Protein 5J2S (pdb70)

InterPro domains:
  IPR001304 C-type lectin-like [PF00059] (112-212)
  IPR001304 C-type lectin-like [PS50041] (101-211)
  IPR001304 C-type lectin-like [SM00034] (94-211)
  IPR016186 C-type lectin-like/link domain superfamily [G3DSA:3.10.100.10] (89-222)
  IPR016187 C-type lectin fold [SSF56436] (44-214)
  IPR033992 Natural killer cell receptor-like, C-type lectin-like domain [cd03593] (94-212)
  IPR051527 Killer cell lectin-like receptor subfamily B [PTHR46784] (1-216)

CATH classification: 3.10.100.10

Sequence (242 aa):
KCPKDWHSHQDKCFHVSQTSSITWKGSLADCGGKGATLLLVQDQEELRFLRNLTKRISSSFWIGLSYTLSDEKWKWINGSTLNSDALNITGDTEKDSCASVSQDKVLSESCDSDNIWICQELKCPKDWHSHQDKCFHVSQTSSITWKGSLADCGGKGATLLLVQDQEELRFLRNLTKRISSSFWIGLSYTLSDEKWKWINGSTLNSDALNITGDTEKDSCASVSQDKVLSESCDSDNIWICQEL

Nearest PDB structures (foldseek):
  5j2s-assembly1_B  TM=1.008E+00  e=1.002E-23  Rattus norvegicus
  7odu-assembly1_C  TM=9.795E-01  e=5.384E-21  Rattus norvegicus
  5mgs-assembly1_A  TM=9.296E-01  e=1.222E-13  Homo sapiens
  2mti-assembly1_A  TM=8.871E-01  e=3.815E-14  Mus musculus
  3m9z-assembly1_A-2  TM=7.548E-01  e=1.262E-14  Mus musculus

B-factor: mean 55.35, std 17.98, range [24.14, 115.96]

Structure (mmCIF, N/CA/C/O backbone):
data_5J2S
#
_entry.id   5J2S
#
_cell.length_a   60.721
_cell.length_b   60.721
_cell.length_c   76.589
_cell.angle_alpha   90.00
_cell.angle_beta   90.00
_cell.angle_gamma   120.00
#
_symmetry.space_group_name_H-M   'P 32'
#
loop_
_entity.id
_entity.type
_entity.pdbx_description
1 polymer 'Killer cell lectin-l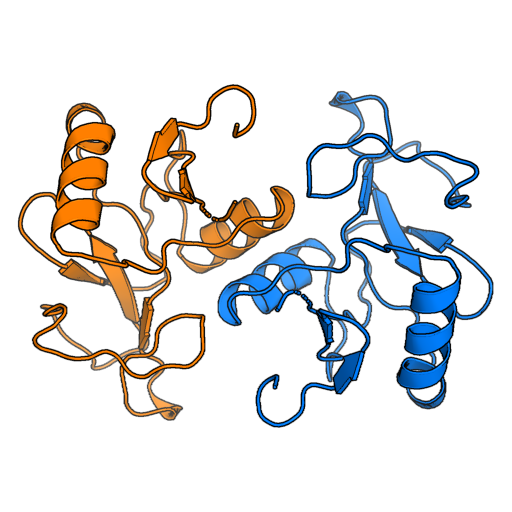ike receptor subfamily B member 1B allele A'
2 branched beta-D-mannopyranose-(1-4)-2-acetamido-2-deoxy-beta-D-glucopyranose-(1-4)-2-acetamido-2-deoxy-beta-D-glucopyranose
3 water water
#
loop_
_atom_site.group_PDB
_atom_site.id
_atom_site.type_symbol
_atom_site.label_atom_id
_atom_site.label_alt_id
_atom_site.label_comp_id
_atom_site.label_asym_id
_atom_site.label_entity_id
_atom_site.label_seq_id
_atom_site.pdbx_PDB_ins_code
_atom_site.Cartn_x
_atom_site.Cartn_y
_atom_site.Cartn_z
_atom_site.occupancy
_atom_site.B_iso_or_equiv
_atom_site.auth_seq_id
_atom_site.auth_comp_id
_atom_site.auth_asym_id
_atom_site.auth_atom_id
_atom_site.pdbx_PDB_model_num
ATOM 1 N N . LYS A 1 19 ? -22.227 -28.533 6.863 1.00 83.62 93 LYS A N 1
ATOM 2 C CA . LYS A 1 19 ? -21.507 -29.594 6.075 1.00 84.79 93 LYS A CA 1
ATOM 3 C C . LYS A 1 19 ? -20.005 -29.684 6.448 1.00 88.19 93 LYS A C 1
ATOM 4 O O . LYS A 1 19 ? -19.639 -30.491 7.316 1.00 89.23 93 LYS A O 1
ATOM 10 N N . CYS A 1 20 ? -19.167 -28.855 5.803 1.00 80.35 94 CYS A N 1
ATOM 11 C CA . CYS A 1 20 ? -17.698 -28.841 5.954 1.00 76.98 94 CYS A CA 1
ATOM 12 C C . CYS A 1 20 ? -17.042 -30.057 5.329 1.00 80.70 94 CYS A C 1
ATOM 13 O O . CYS A 1 20 ? -17.739 -30.932 4.815 1.00 100.05 94 CYS A O 1
ATOM 16 N N . PRO A 1 21 ? -15.699 -30.086 5.298 1.00 77.35 95 PRO A N 1
ATOM 17 C CA . PRO A 1 21 ? -14.979 -31.310 4.944 1.00 71.10 95 PRO A CA 1
ATOM 18 C C . PRO A 1 21 ? -14.244 -31.963 6.108 1.00 73.87 95 PRO A C 1
ATOM 19 O O . PRO A 1 21 ? -14.147 -31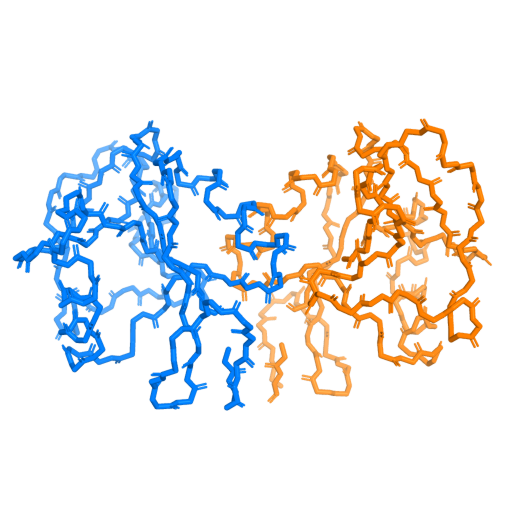.393 7.198 1.00 78.24 95 PRO A O 1
ATOM 23 N N . LYS A 1 22 ? -13.731 -33.163 5.839 1.00 72.88 96 LYS A N 1
ATOM 24 C CA . LYS A 1 22 ? -13.108 -34.024 6.830 1.00 72.03 96 LYS A CA 1
ATOM 25 C C . LYS A 1 22 ? -12.047 -33.244 7.582 1.00 66.66 96 LYS A C 1
ATOM 26 O O . LYS A 1 22 ? -11.167 -32.659 6.962 1.00 69.29 96 LYS A O 1
ATOM 32 N N . ASP A 1 23 ? -12.157 -33.222 8.906 1.00 63.97 97 ASP A N 1
ATOM 33 C CA . ASP A 1 23 ? -11.147 -32.649 9.823 1.00 65.18 97 ASP A CA 1
ATOM 34 C C . ASP A 1 23 ? -11.261 -31.143 10.005 1.00 60.26 97 ASP A C 1
ATOM 35 O O . ASP A 1 23 ? -10.358 -30.532 10.597 1.00 59.99 97 ASP A O 1
ATOM 40 N N . TRP A 1 24 ? -12.371 -30.569 9.522 1.00 56.53 98 TRP A N 1
ATOM 41 C CA . TRP A 1 24 ? -12.741 -29.175 9.755 1.00 55.20 98 TRP A CA 1
ATOM 42 C C . TRP A 1 24 ? -13.944 -29.134 10.715 1.00 59.49 98 TRP A C 1
ATOM 43 O O . TRP A 1 24 ? -14.792 -30.028 10.704 1.00 58.58 98 TRP A O 1
ATOM 54 N N . HIS A 1 25 ? -14.021 -28.063 11.501 1.00 62.53 99 HIS A N 1
ATOM 55 C CA . HIS A 1 25 ? -14.994 -27.895 12.576 1.00 62.11 99 HIS A CA 1
ATOM 56 C C . HIS A 1 25 ? -16.058 -26.878 12.175 1.00 67.34 99 HIS A C 1
ATOM 57 O O . HIS A 1 25 ? -15.717 -25.756 11.858 1.00 62.05 99 HIS A O 1
ATOM 64 N N . SER A 1 26 ? -17.338 -27.253 12.218 1.00 71.55 100 SER A N 1
ATOM 65 C CA . SER A 1 26 ? -18.420 -26.358 11.782 1.00 74.40 100 SER A CA 1
ATOM 66 C C . SER A 1 26 ? -18.889 -25.457 12.923 1.00 75.29 100 SER A C 1
ATOM 67 O O . SER A 1 26 ? -18.805 -25.829 14.095 1.00 81.92 100 SER A O 1
ATOM 70 N N . HIS A 1 27 ? -19.370 -24.268 12.569 1.00 70.42 101 HIS A N 1
ATOM 71 C CA . HIS A 1 27 ? -19.794 -23.263 13.550 1.00 74.38 101 HIS A CA 1
ATOM 72 C C . HIS A 1 27 ? -20.505 -22.099 12.862 1.00 68.20 101 HIS A C 1
ATOM 73 O O . HIS A 1 27 ? -19.884 -21.341 12.121 1.00 78.96 101 HIS A O 1
ATOM 80 N N . GLN A 1 28 ? -21.801 -21.961 13.125 1.00 68.59 102 GLN A N 1
ATOM 81 C CA . GLN A 1 28 ? -22.676 -21.039 12.397 1.00 71.62 102 GLN A CA 1
ATOM 82 C C . GLN A 1 28 ? -22.613 -21.407 10.908 1.00 69.94 102 GLN A C 1
ATOM 83 O O . GLN A 1 28 ? -22.750 -22.594 10.575 1.00 70.47 102 GLN A O 1
ATOM 89 N N . ASP A 1 29 ? -22.388 -20.436 10.014 1.00 66.19 103 ASP A N 1
ATOM 90 C CA . ASP A 1 29 ? -22.283 -20.722 8.584 1.00 71.13 103 ASP A CA 1
ATOM 91 C C . ASP A 1 29 ? -20.818 -20.964 8.124 1.00 66.63 103 ASP A C 1
ATOM 92 O O . ASP A 1 29 ? -20.563 -21.037 6.913 1.00 61.92 103 ASP A O 1
ATOM 97 N N . LYS A 1 30 ? -19.884 -21.132 9.071 1.00 59.71 104 LYS A N 1
ATOM 98 C CA . LYS A 1 30 ? -18.449 -21.277 8.754 1.00 59.29 104 LYS A CA 1
ATOM 99 C C . LYS A 1 30 ? -17.843 -22.654 9.099 1.00 59.86 104 LYS A C 1
ATOM 100 O O . LYS A 1 30 ? -18.247 -23.284 10.082 1.00 53.09 104 LYS A O 1
ATOM 106 N N . CYS A 1 31 ? -16.820 -23.057 8.331 1.00 50.69 105 CYS A N 1
ATOM 107 C CA . CYS A 1 31 ? -15.956 -24.205 8.666 1.00 52.50 105 CYS A CA 1
ATOM 108 C C . CYS A 1 31 ? -14.541 -23.731 8.975 1.00 48.06 105 CYS A C 1
ATOM 109 O O . CYS A 1 31 ? -13.988 -22.897 8.225 1.00 41.42 105 CYS A O 1
ATOM 112 N N . PHE A 1 32 ? -13.950 -24.255 10.051 1.00 39.02 106 PHE A N 1
ATOM 113 C CA . PHE A 1 32 ? -12.595 -23.929 10.434 1.00 39.90 106 PHE A CA 1
ATOM 114 C C . PHE A 1 32 ? -11.644 -25.119 10.430 1.00 47.24 106 PHE A C 1
ATOM 115 O O . PHE A 1 32 ? -12.029 -26.215 10.822 1.00 54.59 106 PHE A O 1
ATOM 123 N N . HIS A 1 33 ? -10.395 -24.881 10.057 1.00 44.67 107 HIS A N 1
ATOM 124 C CA . HIS A 1 33 ? -9.333 -25.903 10.171 1.00 45.25 107 HIS A CA 1
ATOM 125 C C . HIS A 1 33 ? -8.195 -25.280 10.901 1.00 40.47 107 HIS A C 1
ATOM 126 O O . HIS A 1 33 ? -7.742 -24.185 10.572 1.00 36.85 107 HIS A O 1
ATOM 133 N N . VAL A 1 34 ? -7.737 -25.931 11.950 1.00 40.25 108 VAL A N 1
ATOM 134 C CA . VAL A 1 34 ? -6.650 -25.393 12.741 1.00 37.68 108 VAL A CA 1
ATOM 135 C C . VAL A 1 34 ? -5.388 -26.037 12.220 1.00 37.35 108 VAL A C 1
ATOM 136 O O . VAL A 1 34 ? -5.417 -27.237 11.893 1.00 39.04 108 VAL A O 1
ATOM 140 N N . SER A 1 35 ? -4.310 -25.260 12.117 1.00 35.88 109 SER A N 1
ATOM 141 C CA . SER A 1 35 ? -3.076 -25.782 11.561 1.00 40.78 109 SER A CA 1
ATOM 142 C C . SER A 1 35 ? -2.402 -26.719 12.551 1.00 42.34 109 SER A C 1
ATOM 143 O O . SER A 1 35 ? -2.768 -26.741 13.739 1.00 41.54 109 SER A O 1
ATOM 146 N N . GLN A 1 36 ? -1.439 -27.484 12.035 1.00 39.63 110 GLN A N 1
ATOM 147 C CA . GLN A 1 36 ? -0.667 -28.472 12.786 1.00 41.96 110 GLN A CA 1
ATOM 148 C C . GLN A 1 36 ? 0.780 -28.042 12.966 1.00 38.75 110 GLN A C 1
ATOM 149 O O . GLN A 1 36 ? 1.609 -28.735 13.581 1.00 42.27 110 GLN A O 1
ATOM 155 N N . THR A 1 37 ? 1.087 -26.880 12.427 1.00 36.38 111 THR A N 1
ATOM 156 C CA . THR A 1 37 ? 2.365 -26.314 12.453 1.00 30.66 111 THR A CA 1
ATOM 157 C C . THR A 1 37 ? 2.166 -24.811 12.658 1.00 35.53 111 THR A C 1
ATOM 158 O O . THR A 1 37 ? 1.034 -24.321 12.685 1.00 39.74 111 THR A O 1
ATOM 162 N N . SER A 1 38 ? 3.279 -24.132 12.784 1.00 40.64 112 SER A N 1
ATOM 163 C CA A SER A 1 38 ? 3.355 -22.696 12.980 0.50 44.25 112 SER A CA 1
ATOM 164 C CA B SER A 1 38 ? 3.370 -22.680 12.966 0.50 45.02 112 SER A CA 1
ATOM 165 C C . SER A 1 38 ? 4.079 -22.146 11.770 1.00 45.09 112 SER A C 1
ATOM 166 O O . SER A 1 38 ? 4.986 -22.808 11.245 1.00 50.35 112 SER A O 1
ATOM 171 N N . ILE A 1 39 ? 3.698 -20.954 11.312 1.00 41.89 113 ILE A N 1
ATOM 172 C CA . ILE A 1 39 ? 4.281 -20.392 10.050 1.00 39.74 113 ILE A CA 1
ATOM 173 C C . ILE A 1 39 ? 4.187 -18.839 10.037 1.00 38.04 113 ILE A C 1
ATOM 174 O O . ILE A 1 39 ? 3.432 -18.294 10.834 1.00 37.13 113 ILE A O 1
ATOM 179 N N . THR A 1 40 ? 4.871 -18.155 9.118 1.00 33.48 114 THR A N 1
ATOM 180 C CA . THR A 1 40 ? 4.698 -16.681 8.978 1.00 37.59 114 THR A CA 1
ATOM 181 C C . THR A 1 40 ? 3.345 -16.252 8.421 1.00 34.05 114 THR A C 1
ATOM 182 O O . THR A 1 40 ? 2.566 -17.078 7.910 1.00 32.00 114 THR A O 1
ATOM 186 N N . TRP A 1 41 ? 3.010 -14.978 8.575 1.00 33.02 115 TRP A N 1
ATOM 187 C CA . TRP A 1 41 ? 1.635 -14.568 8.168 1.00 31.76 115 TRP A CA 1
ATOM 188 C C . TRP A 1 41 ? 1.390 -14.869 6.699 1.00 28.07 115 TRP A C 1
ATOM 189 O O . TRP A 1 41 ? 0.405 -15.469 6.370 1.00 31.12 115 TRP A O 1
ATOM 200 N N . LYS A 1 42 ? 2.355 -14.536 5.867 1.00 33.12 116 LYS A N 1
ATOM 201 C CA . LYS A 1 42 ? 2.238 -14.706 4.443 1.00 35.49 116 LYS A CA 1
ATOM 202 C C . LYS A 1 42 ? 2.193 -16.205 4.047 1.00 38.37 116 LYS A C 1
ATOM 203 O O . LYS A 1 42 ? 1.439 -16.602 3.151 1.00 30.52 116 LYS A O 1
ATOM 209 N N . GLY A 1 43 ? 2.969 -17.033 4.727 1.00 35.60 117 GLY A N 1
ATOM 210 C CA . GLY A 1 43 ? 2.861 -18.487 4.526 1.00 34.15 117 GLY A CA 1
ATOM 211 C C . GLY A 1 43 ? 1.493 -19.001 4.860 1.00 29.02 117 GLY A C 1
ATOM 212 O O . GLY A 1 43 ? 0.972 -19.890 4.173 1.00 27.69 117 GLY A O 1
ATOM 213 N N . SER A 1 44 ? 0.858 -18.445 5.906 1.00 26.98 118 SER A N 1
ATOM 214 C CA . SER A 1 44 ? -0.464 -18.898 6.249 1.00 28.02 118 SER A CA 1
ATOM 215 C C . SER A 1 44 ? -1.481 -18.496 5.141 1.00 27.95 118 SER A C 1
ATOM 216 O O . SER A 1 44 ? -2.425 -19.236 4.858 1.00 27.74 118 SER A O 1
ATOM 219 N N . LEU A 1 45 ? -1.259 -17.348 4.506 1.00 28.61 119 LEU A N 1
ATOM 220 C CA . LEU A 1 45 ? -2.109 -16.906 3.403 1.00 29.88 119 LEU A CA 1
ATOM 221 C C . LEU A 1 45 ? -2.048 -17.959 2.313 1.00 27.25 119 LEU A C 1
ATOM 222 O O . LEU A 1 45 ? -3.096 -18.411 1.843 1.00 30.14 119 LEU A O 1
ATOM 227 N N . ALA A 1 46 ? -0.834 -18.398 1.952 1.00 31.10 120 ALA A N 1
ATOM 228 C CA . ALA A 1 46 ? -0.642 -19.427 0.900 1.00 29.08 120 ALA A CA 1
ATOM 229 C C . ALA A 1 46 ? -1.268 -20.754 1.294 1.00 26.55 120 ALA A C 1
ATOM 230 O O . ALA A 1 46 ? -1.959 -21.367 0.500 1.00 26.79 120 ALA A O 1
ATOM 232 N N . ASP A 1 47 ? -1.114 -21.132 2.554 1.00 28.50 121 ASP A N 1
ATOM 233 C CA . ASP A 1 47 ? -1.726 -22.351 3.045 1.00 28.04 121 ASP A CA 1
ATOM 234 C C . ASP A 1 47 ? -3.247 -22.392 2.918 1.00 30.61 121 ASP A C 1
ATOM 235 O O . ASP A 1 47 ? -3.770 -23.333 2.374 1.00 24.32 121 ASP A O 1
ATOM 240 N N . CYS A 1 48 ? -3.967 -21.357 3.382 1.00 28.69 122 CYS A N 1
ATOM 241 C CA . CYS A 1 48 ? -5.404 -21.365 3.336 1.00 28.97 122 CYS A CA 1
ATOM 242 C C . CYS A 1 48 ? -5.837 -21.216 1.888 1.00 30.36 122 CYS A C 1
ATOM 243 O O . CYS A 1 48 ? -6.834 -21.827 1.507 1.00 28.21 122 CYS A O 1
ATOM 246 N N . GLY A 1 49 ? -5.090 -20.439 1.085 1.00 27.46 123 GLY A N 1
ATOM 247 C CA . GLY A 1 49 ? -5.264 -20.434 -0.361 1.00 28.29 123 GLY A CA 1
ATOM 248 C C . GLY A 1 49 ? -5.275 -21.813 -1.052 1.00 25.87 123 GLY A C 1
ATOM 249 O O . GLY A 1 49 ? -6.165 -22.104 -1.876 1.00 26.69 123 GLY A O 1
ATOM 250 N N . GLY A 1 50 ? -4.355 -22.671 -0.692 1.00 27.30 124 GLY A N 1
ATOM 251 C CA . GLY A 1 50 ? -4.264 -24.039 -1.298 1.00 29.93 124 GLY A CA 1
ATOM 252 C C . GLY A 1 50 ? -5.452 -24.924 -0.890 1.00 31.85 124 GLY A C 1
ATOM 253 O O . GLY A 1 50 ? -5.718 -25.985 -1.512 1.00 32.14 124 GLY A O 1
ATOM 254 N N . LYS A 1 51 ? -6.170 -24.507 0.152 1.00 30.96 125 LYS A N 1
ATOM 255 C CA . LYS A 1 51 ? -7.345 -25.200 0.622 1.00 34.49 125 LYS A CA 1
ATOM 256 C C . LYS A 1 51 ? -8.596 -24.464 0.216 1.00 36.68 125 LYS A C 1
ATOM 257 O O . LYS A 1 51 ? -9.648 -24.765 0.743 1.00 35.44 125 LYS A O 1
ATOM 263 N N . GLY A 1 52 ? -8.513 -23.483 -0.694 1.00 31.83 126 GLY A N 1
ATOM 264 C CA . GLY A 1 52 ? -9.738 -22.764 -1.080 1.00 31.93 126 GLY A CA 1
ATOM 265 C C . GLY A 1 52 ? -10.374 -22.047 0.066 1.00 31.77 126 GLY A C 1
ATOM 266 O O . GLY A 1 52 ? -11.599 -21.935 0.123 1.00 33.53 126 GLY A O 1
ATOM 267 N N . ALA A 1 53 ? -9.555 -21.562 0.990 1.00 29.65 127 ALA A N 1
ATOM 268 C CA . ALA A 1 53 ? -10.040 -20.918 2.176 1.00 30.92 127 ALA A CA 1
ATOM 269 C C . ALA A 1 53 ? -9.312 -19.561 2.368 1.00 29.35 127 ALA A C 1
ATOM 270 O O . ALA A 1 53 ? -8.472 -19.212 1.587 1.00 29.81 127 ALA A O 1
ATOM 272 N N . THR A 1 54 ? -9.609 -18.858 3.442 1.00 28.35 128 THR A N 1
ATOM 273 C CA . THR A 1 54 ? -8.877 -17.678 3.833 1.00 29.27 128 THR A CA 1
ATOM 274 C C . THR A 1 54 ? -8.582 -17.744 5.317 1.00 28.33 128 THR A C 1
ATOM 275 O O . THR A 1 54 ? -9.144 -18.572 6.048 1.00 31.14 128 THR A O 1
ATOM 279 N N . LEU A 1 55 ? -7.661 -16.909 5.752 1.00 30.70 129 LEU A N 1
ATOM 280 C CA . LEU A 1 55 ? -7.524 -16.606 7.151 1.00 32.68 129 LEU A CA 1
ATOM 281 C C . LEU A 1 55 ? -8.831 -16.009 7.706 1.00 35.40 129 LEU A C 1
ATOM 282 O O . LEU A 1 55 ? -9.730 -15.625 6.977 1.00 33.99 129 LEU A O 1
ATOM 287 N N . LEU A 1 56 ? -8.912 -16.014 9.019 1.00 37.11 130 LEU A N 1
ATOM 288 C CA . LEU A 1 56 ? -10.150 -15.665 9.740 1.00 42.35 130 LEU A CA 1
ATOM 289 C C . LEU A 1 56 ? -10.619 -14.211 9.580 1.00 34.13 130 LEU A C 1
ATOM 290 O O . LEU A 1 56 ? -9.851 -13.329 9.751 1.00 32.81 130 LEU A O 1
ATOM 295 N N . LEU A 1 57 ? -11.867 -13.996 9.192 1.00 37.86 131 LEU A N 1
ATOM 296 C CA . LEU A 1 57 ? -12.536 -12.684 9.364 1.00 38.75 131 LEU A CA 1
ATOM 297 C C . LEU A 1 57 ? -13.483 -12.821 10.571 1.00 41.84 131 LEU A C 1
ATOM 298 O O . LEU A 1 57 ? -14.531 -13.431 10.483 1.00 43.68 131 LEU A O 1
ATOM 303 N N . VAL A 1 58 ? -13.063 -12.318 11.722 1.00 46.22 132 VAL A N 1
ATOM 304 C CA . VAL A 1 58 ? -13.824 -12.512 12.940 1.00 49.97 132 VAL A CA 1
ATOM 305 C C . VAL A 1 58 ? -15.185 -11.832 12.819 1.00 59.08 132 VAL A C 1
ATOM 306 O O . VAL A 1 58 ? -15.257 -10.629 12.531 1.00 58.17 132 VAL A O 1
ATOM 310 N N . GLN A 1 59 ? -16.239 -12.622 13.015 1.00 62.68 133 GLN A N 1
ATOM 311 C CA . GLN A 1 59 ? -17.620 -12.157 12.954 1.00 71.41 133 GLN A CA 1
ATOM 312 C C . GLN A 1 59 ? -18.110 -11.564 14.270 1.00 74.73 133 GLN A C 1
ATOM 313 O O . GLN A 1 59 ? -18.636 -10.455 14.266 1.00 89.65 133 GLN A O 1
ATOM 319 N N . ASP A 1 60 ? -17.961 -12.301 15.379 1.00 77.88 134 ASP A N 1
ATOM 320 C CA . ASP A 1 60 ? -18.447 -11.868 16.730 1.00 77.84 134 ASP A CA 1
ATOM 321 C C . ASP A 1 60 ? -17.391 -12.089 17.785 1.00 76.91 134 ASP A C 1
ATOM 322 O O . ASP A 1 60 ? -16.404 -12.779 17.559 1.00 74.32 134 ASP A O 1
ATOM 327 N N . GLN A 1 61 ? -17.636 -11.559 18.975 1.00 72.23 135 GLN A N 1
ATOM 328 C CA . GLN A 1 61 ? -16.862 -11.971 20.157 1.00 68.44 135 GLN A CA 1
ATOM 329 C C . GLN A 1 61 ? -17.255 -13.409 20.564 1.00 69.71 135 GLN A C 1
ATOM 330 O O . GLN A 1 61 ? -16.484 -14.109 21.238 1.00 68.44 135 GLN A O 1
ATOM 336 N N . GLU A 1 62 ? -18.479 -13.805 20.191 1.00 67.07 136 GLU A N 1
ATOM 337 C CA . GLU A 1 62 ? -18.931 -15.207 20.171 1.00 72.54 136 GLU A CA 1
ATOM 338 C C . GLU A 1 62 ? -17.966 -16.133 19.426 1.00 69.21 136 GLU A C 1
ATOM 339 O O . GLU A 1 62 ? -17.546 -17.165 19.959 1.00 67.78 136 GLU A O 1
ATOM 345 N N . GLU A 1 63 ? -17.638 -15.770 18.187 1.00 63.87 137 GLU A N 1
ATOM 346 C CA . GLU A 1 63 ? -16.723 -16.570 17.360 1.00 60.95 137 GLU A CA 1
ATOM 347 C C . GLU A 1 63 ? -15.332 -16.607 17.964 1.00 56.63 137 GLU A C 1
ATOM 348 O O . GLU A 1 63 ? -14.712 -17.666 18.027 1.00 62.12 137 GLU A O 1
ATOM 354 N N . LEU A 1 64 ? -14.843 -15.469 18.438 1.00 55.29 138 LEU A N 1
ATOM 355 C CA . LEU A 1 64 ? -13.520 -15.451 19.035 1.00 58.78 138 LEU A CA 1
ATOM 356 C C . LEU A 1 64 ? -13.465 -16.338 20.264 1.00 66.90 138 LEU A C 1
ATOM 357 O O . LEU A 1 64 ? -12.427 -16.924 20.545 1.00 69.24 138 LEU A O 1
ATOM 362 N N . ARG A 1 65 ? -14.584 -16.440 20.984 1.00 71.30 139 ARG A N 1
ATOM 363 C CA . ARG A 1 65 ? -14.719 -17.382 22.101 1.00 76.68 139 ARG A CA 1
ATOM 364 C C . ARG A 1 65 ? -14.615 -18.841 21.627 1.00 68.07 139 ARG A C 1
ATOM 365 O O . ARG A 1 65 ? -13.752 -19.590 22.091 1.00 67.35 139 ARG A O 1
ATOM 373 N N . PHE A 1 66 ? -15.494 -19.231 20.708 1.00 57.50 140 PHE A N 1
ATOM 374 C CA . PHE A 1 66 ? -15.465 -20.570 20.118 1.00 64.77 140 PHE A CA 1
ATOM 375 C C . PHE A 1 66 ? -14.073 -21.057 19.627 1.00 65.00 140 PHE A C 1
ATOM 376 O O . PHE A 1 66 ? -13.731 -22.226 19.794 1.00 67.61 140 PHE A O 1
ATOM 384 N N . LEU A 1 67 ? -13.285 -20.163 19.031 1.00 67.91 141 LEU A N 1
ATOM 385 C CA . LEU A 1 67 ? -11.971 -20.529 18.488 1.00 66.68 141 LEU A CA 1
ATOM 386 C C . LEU A 1 67 ? -10.897 -20.524 19.537 1.00 65.63 141 LEU A C 1
ATOM 387 O O . LEU A 1 67 ? -9.945 -21.295 19.447 1.00 58.54 141 LEU A O 1
ATOM 392 N N . ARG A 1 68 ? -11.025 -19.617 20.495 1.00 64.40 142 ARG A N 1
ATOM 393 C CA . ARG A 1 68 ? -10.132 -19.601 21.642 1.00 67.12 142 ARG A CA 1
ATOM 394 C C . ARG A 1 68 ? -10.227 -20.898 22.433 1.00 69.32 142 ARG A C 1
ATOM 395 O O . ARG A 1 68 ? -9.216 -21.337 22.992 1.00 69.85 142 ARG A O 1
ATOM 403 N N . ASN A 1 69 ? -11.424 -21.502 22.467 1.00 74.34 143 ASN A N 1
ATOM 404 C CA . ASN A 1 69 ? -11.631 -22.812 23.104 1.00 81.48 143 ASN A CA 1
ATOM 405 C C . ASN A 1 69 ? -10.962 -23.863 22.237 1.00 81.02 143 ASN A C 1
ATOM 406 O O . ASN A 1 69 ? -9.990 -24.484 22.656 1.00 76.19 143 ASN A O 1
ATOM 411 N N . LEU A 1 70 ? -11.442 -24.005 21.004 1.00 82.24 144 LEU A N 1
ATOM 412 C CA . LEU A 1 70 ? -10.845 -24.921 20.016 1.00 78.74 144 LEU A CA 1
ATOM 413 C C . LEU A 1 70 ? -9.299 -24.938 19.986 1.00 69.16 144 LEU A C 1
ATOM 414 O O . LEU A 1 70 ? -8.694 -25.986 19.813 1.00 71.43 144 LEU A O 1
ATOM 419 N N . THR A 1 71 ? -8.681 -23.775 20.146 1.00 61.39 145 THR A N 1
ATOM 420 C CA . THR A 1 71 ? -7.219 -23.637 20.187 1.00 57.38 145 THR A CA 1
ATOM 421 C C . THR A 1 71 ? -6.626 -23.642 21.603 1.00 61.93 145 THR A C 1
ATOM 422 O O . THR A 1 71 ? -5.413 -23.405 21.755 1.00 55.33 145 THR A O 1
ATOM 426 N N . LYS A 1 72 ? -7.464 -23.840 22.626 1.00 63.74 146 LYS A N 1
ATOM 427 C CA . LYS A 1 72 ? -7.018 -23.889 24.031 1.00 72.11 146 LYS A CA 1
ATOM 428 C C . LYS A 1 72 ? -5.899 -24.901 24.196 1.00 62.68 146 LYS A C 1
ATOM 429 O O . LYS A 1 72 ? -4.844 -24.551 24.711 1.00 61.84 146 LYS A O 1
ATOM 435 N N . ARG A 1 73 ? -6.148 -26.127 23.711 1.00 63.13 147 ARG A N 1
ATOM 436 C CA . ARG A 1 73 ? -5.205 -27.256 23.799 1.00 65.30 147 ARG A CA 1
ATOM 437 C C . ARG A 1 73 ? -3.876 -27.008 23.072 1.00 64.70 147 ARG A C 1
ATOM 438 O O . ARG A 1 73 ? -2.864 -27.533 23.481 1.00 63.52 147 ARG A O 1
ATOM 446 N N . ILE A 1 74 ? -3.888 -26.222 21.997 1.00 72.64 148 ILE A N 1
ATOM 447 C CA . ILE A 1 74 ? -2.655 -25.837 21.256 1.00 70.48 148 ILE A CA 1
ATOM 448 C C . ILE A 1 74 ? -1.866 -24.686 21.922 1.00 77.76 148 ILE A C 1
ATOM 449 O O . ILE A 1 74 ? -0.665 -24.549 21.662 1.00 76.48 148 ILE A O 1
ATOM 454 N N . SER A 1 75 ? -2.528 -23.881 22.770 1.00 84.21 149 SER A N 1
ATOM 455 C CA . SER A 1 75 ? -1.950 -22.668 23.406 1.00 87.48 149 SER A CA 1
ATOM 456 C C . SER A 1 75 ? -1.656 -21.622 22.311 1.00 73.41 149 SER A C 1
ATOM 457 O O . SER A 1 75 ? -2.564 -21.291 21.561 1.00 84.66 149 SER A O 1
ATOM 460 N N . SER A 1 76 ? -0.441 -21.067 22.259 1.00 72.76 150 SER A N 1
ATOM 461 C CA . SER A 1 76 ? 0.205 -20.600 20.993 1.00 69.07 150 SER A CA 1
ATOM 462 C C . SER A 1 76 ? -0.144 -19.192 20.390 1.00 69.18 150 SER A C 1
ATOM 463 O O . SER A 1 76 ? 0.762 -18.330 20.212 1.00 67.16 150 SER A O 1
ATOM 466 N N . SER A 1 77 ? -1.421 -19.002 20.047 1.00 55.53 151 SER A N 1
ATOM 467 C CA . SER A 1 77 ? -1.969 -17.774 19.409 1.00 62.48 151 SER A CA 1
ATOM 468 C C . SER A 1 77 ? -1.937 -17.867 17.889 1.00 61.54 151 SER A C 1
ATOM 469 O O . SER A 1 77 ? -0.854 -17.990 17.266 1.00 56.86 151 SER A O 1
ATOM 472 N N . PHE A 1 78 ? -3.129 -17.735 17.312 1.00 51.19 152 PHE A N 1
ATOM 473 C CA . PHE A 1 78 ? -3.345 -18.052 15.915 1.00 45.43 152 PHE A CA 1
ATOM 474 C C . PHE A 1 78 ? -3.527 -16.808 15.067 1.00 48.18 152 PHE A C 1
ATOM 475 O O . PHE A 1 78 ? -4.272 -15.890 15.412 1.00 42.85 152 PHE A O 1
ATOM 483 N N . TRP A 1 79 ? -2.835 -16.791 13.942 1.00 44.06 153 TRP A N 1
ATOM 484 C CA . TRP A 1 79 ? -2.949 -15.714 12.964 1.00 42.06 153 TRP A CA 1
ATOM 485 C C . TRP A 1 79 ? -4.391 -15.485 12.516 1.00 39.14 153 TRP A C 1
ATOM 486 O O . TRP A 1 79 ? -5.162 -16.437 12.415 1.00 40.13 153 TRP A O 1
ATOM 497 N N . ILE A 1 80 ? -4.746 -14.209 12.282 1.00 35.42 154 ILE A N 1
ATOM 498 C CA . ILE A 1 80 ? -5.998 -13.853 11.668 1.00 33.12 154 ILE A CA 1
ATOM 499 C C . ILE A 1 80 ? -5.842 -12.962 10.435 1.00 30.28 154 ILE A C 1
ATOM 500 O O . ILE A 1 80 ? -4.764 -12.469 10.109 1.00 29.74 154 ILE A O 1
ATOM 505 N N . GLY A 1 81 ? -6.936 -12.773 9.715 1.00 31.65 155 GLY A N 1
ATOM 506 C CA . GLY A 1 81 ? -6.869 -12.083 8.424 1.00 32.46 155 GLY A CA 1
ATOM 507 C C . GLY A 1 81 ? -6.907 -10.571 8.611 1.00 32.80 155 GLY A C 1
ATOM 508 O O . GLY A 1 81 ? -7.794 -9.933 8.082 1.00 32.50 155 GLY A O 1
ATOM 509 N N . LEU A 1 82 ? -5.919 -10.006 9.283 1.00 34.92 156 LEU A N 1
ATOM 510 C CA . LEU A 1 82 ? -5.930 -8.604 9.699 1.00 35.40 156 LEU A CA 1
ATOM 511 C C . LEU A 1 82 ? -4.517 -8.205 9.777 1.00 36.26 156 LEU A C 1
ATOM 512 O O . LEU A 1 82 ? -3.688 -8.956 10.327 1.00 47.09 156 LEU A O 1
ATOM 517 N N . SER A 1 83 ? -4.183 -7.039 9.257 1.00 32.82 157 SER A N 1
ATOM 518 C CA . SER A 1 83 ? -2.803 -6.567 9.255 1.00 37.52 157 SER A CA 1
ATOM 519 C C . SER A 1 83 ? -2.746 -5.051 9.147 1.00 36.72 157 SER A C 1
ATOM 520 O O . SER A 1 83 ? -3.756 -4.421 8.866 1.00 34.25 157 SER A O 1
ATOM 523 N N . TYR A 1 84 ? -1.554 -4.501 9.329 1.00 37.98 158 TYR A N 1
ATOM 524 C CA . TYR A 1 84 ? -1.264 -3.101 9.235 1.00 39.97 158 TYR A CA 1
ATOM 525 C C . TYR A 1 84 ? -0.126 -2.905 8.256 1.00 45.24 158 TYR A C 1
ATOM 526 O O . TYR A 1 84 ? 0.968 -3.384 8.513 1.00 45.05 158 TYR A O 1
ATOM 535 N N . THR A 1 85 ? -0.346 -2.174 7.164 1.00 47.61 159 THR A N 1
ATOM 536 C CA . THR A 1 85 ? 0.729 -1.824 6.232 1.00 48.12 159 THR A CA 1
ATOM 537 C C . THR A 1 85 ? 0.985 -0.313 6.360 1.00 52.45 159 THR A C 1
ATOM 538 O O . THR A 1 85 ? 0.069 0.487 6.224 1.00 55.33 159 THR A O 1
ATOM 542 N N . LEU A 1 86 ? 2.238 0.063 6.549 1.00 55.16 160 LEU A N 1
ATOM 543 C CA . LEU A 1 86 ? 2.610 1.431 6.971 1.00 60.50 160 LEU A CA 1
ATOM 544 C C . LEU A 1 86 ? 2.137 2.481 5.954 1.00 63.84 160 LEU A C 1
ATOM 545 O O . LEU A 1 86 ? 1.582 3.517 6.329 1.00 66.25 160 LEU A O 1
ATOM 550 N N . SER A 1 87 ? 2.289 2.172 4.672 1.00 61.77 161 SER A N 1
ATOM 551 C CA . SER A 1 87 ? 1.838 3.052 3.603 1.00 64.95 161 SER A CA 1
ATOM 552 C C . SER A 1 87 ? 0.318 3.333 3.597 1.00 69.33 161 SER A C 1
ATOM 553 O O . SER A 1 87 ? -0.097 4.395 3.126 1.00 67.64 161 SER A O 1
ATOM 556 N N . ASP A 1 88 ? -0.500 2.383 4.071 1.00 66.03 162 ASP A N 1
ATOM 557 C CA . ASP A 1 88 ? -1.962 2.598 4.238 1.00 57.61 162 ASP A CA 1
ATOM 558 C C . ASP A 1 88 ? -2.312 3.506 5.395 1.00 51.90 162 ASP A C 1
ATOM 559 O O . ASP A 1 88 ? -3.367 4.131 5.371 1.00 51.68 162 ASP A O 1
ATOM 564 N N . GLU A 1 89 ? -1.493 3.460 6.447 1.00 55.37 163 GLU A N 1
ATOM 565 C CA . GLU A 1 89 ? -1.687 4.215 7.690 1.00 59.79 163 GLU A CA 1
ATOM 566 C C . GLU A 1 89 ? -2.842 3.696 8.568 1.00 54.21 163 GLU A C 1
ATOM 567 O O . GLU A 1 89 ? -3.328 4.394 9.425 1.00 57.98 163 GLU A O 1
ATOM 573 N N . LYS A 1 90 ? -3.251 2.442 8.410 1.00 55.52 164 LYS A N 1
ATOM 574 C CA . LYS A 1 90 ? -4.383 1.910 9.202 1.00 45.60 164 LYS A CA 1
ATOM 575 C C . LYS A 1 90 ? -4.449 0.366 9.191 1.00 46.89 164 LYS A C 1
ATOM 576 O O . LYS A 1 90 ? -3.880 -0.289 8.278 1.00 45.54 164 LYS A O 1
ATOM 582 N N . TRP A 1 91 ? -5.104 -0.201 10.210 1.00 39.06 165 TRP A N 1
ATOM 583 C CA . TRP A 1 91 ? -5.406 -1.627 10.283 1.00 42.29 165 TRP A CA 1
ATOM 584 C C . TRP A 1 91 ? -6.517 -2.008 9.329 1.00 43.03 165 TRP A C 1
ATOM 585 O O . TRP A 1 91 ? -7.566 -1.338 9.293 1.00 43.98 165 TRP A O 1
ATOM 596 N N . LYS A 1 92 ? -6.296 -3.083 8.568 1.00 37.81 166 LYS A N 1
ATOM 597 C CA . LYS A 1 92 ? -7.240 -3.582 7.569 1.00 35.56 166 LYS A CA 1
ATOM 598 C C . LYS A 1 92 ? -7.366 -5.086 7.597 1.00 37.15 166 LYS A C 1
ATOM 599 O O . LYS A 1 92 ? -6.346 -5.786 7.568 1.00 35.15 166 LYS A O 1
ATOM 605 N N . TRP A 1 93 ? -8.597 -5.583 7.642 1.00 35.15 167 TRP A N 1
ATOM 606 C CA . TRP A 1 93 ? -8.905 -6.993 7.374 1.00 33.13 167 TRP A CA 1
ATOM 607 C C . TRP A 1 93 ? -8.569 -7.315 5.907 1.00 33.93 167 TRP A C 1
ATOM 608 O O . TRP A 1 93 ? -8.504 -6.412 5.023 1.00 32.74 167 TRP A O 1
ATOM 619 N N . ILE A 1 94 ? -8.331 -8.598 5.632 1.00 31.79 168 ILE A N 1
ATOM 620 C CA . ILE A 1 94 ? -8.089 -9.039 4.268 1.00 30.44 168 ILE A CA 1
ATOM 621 C C . ILE A 1 94 ? -9.241 -8.783 3.321 1.00 30.35 168 ILE A C 1
ATOM 622 O O . ILE A 1 94 ? -9.037 -8.862 2.115 1.00 29.63 168 ILE A O 1
ATOM 627 N N . ASN A 1 95 ? -10.440 -8.537 3.847 1.00 33.54 169 A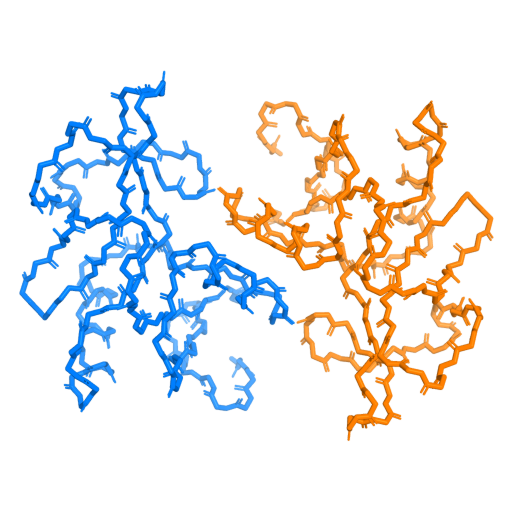SN A N 1
ATOM 628 C CA . ASN A 1 95 ? -11.591 -8.144 2.992 1.00 36.48 169 ASN A CA 1
ATOM 629 C C . ASN A 1 95 ? -11.589 -6.680 2.556 1.00 36.16 169 ASN A C 1
ATOM 630 O O . ASN A 1 95 ? -12.489 -6.265 1.848 1.00 39.57 169 ASN A O 1
ATOM 635 N N . GLY A 1 96 ? -10.568 -5.915 2.926 1.00 34.03 170 GLY A N 1
ATOM 636 C CA . GLY A 1 96 ? -10.497 -4.509 2.562 1.00 35.90 170 GLY A CA 1
ATOM 637 C C . GLY A 1 96 ? -10.997 -3.538 3.637 1.00 35.44 170 GLY A C 1
ATOM 638 O O . GLY A 1 96 ? -10.549 -2.393 3.615 1.00 43.91 170 GLY A O 1
ATOM 639 N N . SER A 1 97 ? -11.885 -3.953 4.543 1.00 34.08 171 SER A N 1
ATOM 640 C CA . SER A 1 97 ? -12.415 -3.061 5.587 1.00 37.04 171 SER A CA 1
ATOM 641 C C . SER A 1 97 ? -11.410 -2.660 6.625 1.00 40.81 171 SER A C 1
ATOM 642 O O . SER A 1 97 ? -10.601 -3.467 7.052 1.00 41.52 171 SER A O 1
ATOM 645 N N . THR A 1 98 ? -11.485 -1.402 7.086 1.00 36.62 172 THR A N 1
ATOM 646 C CA . THR A 1 98 ? -10.652 -0.931 8.178 1.00 34.31 172 THR A CA 1
ATOM 647 C C . THR A 1 98 ? -11.184 -1.564 9.426 1.00 37.46 172 THR A C 1
ATOM 648 O O . THR A 1 98 ? -12.385 -1.770 9.517 1.00 39.78 172 THR A O 1
ATOM 652 N N . LEU A 1 99 ? -10.287 -1.842 10.381 1.00 38.21 173 LEU A N 1
ATOM 653 C CA . LEU A 1 99 ? -10.635 -2.405 11.667 1.00 41.14 173 LEU A CA 1
ATOM 654 C C . LEU A 1 99 ? -11.395 -1.398 12.538 1.00 44.36 173 LEU A C 1
ATOM 655 O O . LEU A 1 99 ? -10.866 -0.315 12.790 1.00 42.52 173 LE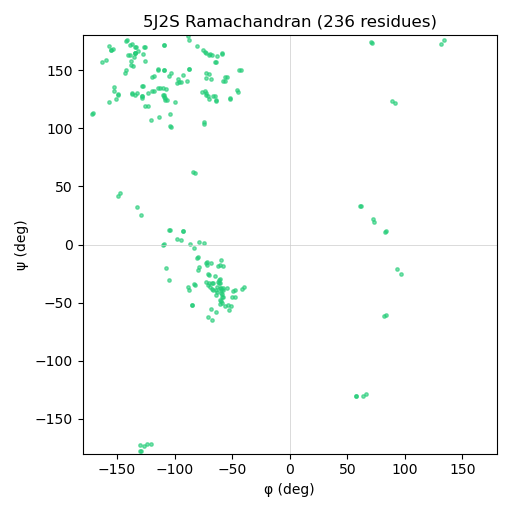U A O 1
ATOM 660 N N . ASN A 1 100 ? -12.577 -1.805 13.004 1.00 44.59 174 ASN A N 1
ATOM 661 C CA . ASN A 1 100 ? -13.275 -1.147 14.117 1.00 49.73 174 ASN A CA 1
ATOM 662 C C . ASN A 1 100 ? -12.668 -1.429 15.477 1.00 49.37 174 ASN A C 1
ATOM 663 O O . ASN A 1 100 ? -12.953 -2.480 16.026 1.00 51.77 174 ASN A O 1
ATOM 668 N N . SER A 1 101 ? -11.937 -0.461 16.045 1.00 50.63 175 SER A N 1
ATOM 669 C CA . SER A 1 101 ? -11.126 -0.619 17.279 1.00 49.81 175 SER A CA 1
ATOM 670 C C . SER A 1 101 ? -11.867 -1.026 18.539 1.00 58.43 175 SER A C 1
ATOM 671 O O . SER A 1 101 ? -11.199 -1.353 19.531 1.00 55.21 175 SER A O 1
ATOM 674 N N . ASP A 1 102 ? -13.204 -0.951 18.536 1.00 65.22 176 ASP A N 1
ATOM 675 C CA . ASP A 1 102 ? -14.016 -1.540 19.608 1.00 79.99 176 ASP A CA 1
ATOM 676 C C . ASP A 1 102 ? -15.191 -2.375 19.064 1.00 77.98 176 ASP A C 1
ATOM 677 O O . ASP A 1 102 ? -16.267 -2.443 19.654 1.00 83.89 176 ASP A O 1
ATOM 682 N N . ALA A 1 103 ? -14.985 -2.992 17.910 1.00 71.91 177 ALA A N 1
ATOM 683 C CA . ALA A 1 103 ? -15.512 -4.334 17.661 1.00 65.05 177 ALA A CA 1
ATOM 684 C C . ALA A 1 103 ? -14.421 -5.279 18.163 1.00 58.47 177 ALA A C 1
ATOM 685 O O . ALA A 1 103 ? -14.709 -6.305 18.764 1.00 60.02 177 ALA A O 1
ATOM 687 N N . LEU A 1 104 ? -13.161 -4.890 17.972 1.00 55.52 178 LEU A N 1
ATOM 688 C CA . LEU A 1 104 ? -12.041 -5.717 18.333 1.00 58.49 178 LEU A CA 1
ATOM 689 C C . LEU A 1 104 ? -10.828 -4.837 18.528 1.00 59.17 178 LEU A C 1
ATOM 690 O O . LEU A 1 104 ? -10.422 -4.118 17.601 1.00 61.70 178 LEU A O 1
ATOM 695 N N . ASN A 1 105 ? -10.235 -4.896 19.712 1.00 56.43 179 ASN A N 1
ATOM 696 C CA . ASN A 1 105 ? -9.144 -3.994 20.059 1.00 59.61 179 ASN A CA 1
ATOM 697 C C . ASN A 1 105 ? -7.785 -4.660 19.899 1.00 57.50 179 ASN A C 1
ATOM 698 O O . ASN A 1 105 ? -7.491 -5.664 20.529 1.00 58.37 179 ASN A O 1
ATOM 703 N N . ILE A 1 106 ? -6.927 -4.073 19.086 1.00 64.32 180 ILE A N 1
ATOM 704 C CA . ILE A 1 106 ? -5.611 -4.642 18.876 1.00 72.17 180 ILE A CA 1
ATOM 705 C C . ILE A 1 106 ? -4.653 -3.998 19.860 1.00 69.23 180 ILE A C 1
ATOM 706 O O . ILE A 1 106 ? -4.788 -2.826 20.164 1.00 75.47 180 ILE A O 1
ATOM 711 N N . THR A 1 107 ? -3.679 -4.761 20.336 1.00 68.25 181 THR A N 1
ATOM 712 C CA . THR A 1 107 ? -2.738 -4.285 21.345 1.00 69.49 181 THR A CA 1
ATOM 713 C C . THR A 1 107 ? -1.286 -4.538 20.879 1.00 70.50 181 THR A C 1
ATOM 714 O O . THR A 1 107 ? -0.929 -5.663 20.503 1.00 80.55 181 THR A O 1
ATOM 718 N N . GLY A 1 108 ? -0.462 -3.493 20.901 1.00 59.26 182 GLY A N 1
ATOM 719 C CA . GLY A 1 108 ? 0.954 -3.591 20.555 1.00 59.12 182 GLY A CA 1
ATOM 720 C C . GLY A 1 108 ? 1.338 -2.467 19.630 1.00 62.77 182 GLY A C 1
ATOM 721 O O . GLY A 1 108 ? 0.476 -1.725 19.182 1.00 65.87 182 GLY A O 1
ATOM 722 N N . ASP A 1 109 ? 2.624 -2.371 19.298 1.00 66.63 183 ASP A N 1
ATOM 723 C CA . ASP A 1 109 ? 3.162 -1.213 18.571 1.00 73.66 183 ASP A CA 1
ATOM 724 C C . ASP A 1 109 ? 2.916 -1.279 17.061 1.00 76.91 183 ASP A C 1
ATOM 725 O O . ASP A 1 109 ? 2.477 -2.322 16.555 1.00 80.42 183 ASP A O 1
ATOM 730 N N . THR A 1 110 ? 3.199 -0.174 16.352 1.00 67.12 184 THR A N 1
ATOM 731 C CA . THR A 1 110 ? 3.007 -0.088 14.894 1.00 67.56 184 THR A CA 1
ATOM 732 C C . THR A 1 110 ? 3.999 0.846 14.170 1.00 71.10 184 THR A C 1
ATOM 733 O O . THR A 1 110 ? 3.632 1.568 13.239 1.00 69.21 184 THR A O 1
ATOM 737 N N . GLU A 1 111 ? 5.271 0.793 14.554 1.00 76.79 185 GLU A N 1
ATOM 738 C CA . GLU A 1 111 ? 6.317 1.511 13.810 1.00 79.25 185 GLU A CA 1
ATOM 739 C C . GLU A 1 111 ? 6.764 0.763 12.539 1.00 78.37 185 GLU A C 1
ATOM 740 O O . GLU A 1 111 ? 7.537 1.320 11.745 1.00 73.19 185 GLU A O 1
ATOM 746 N N . LYS A 1 112 ? 6.335 -0.499 12.384 1.00 72.70 186 LYS A N 1
ATOM 747 C CA . LYS A 1 112 ? 6.504 -1.261 11.137 1.00 67.80 186 LYS A CA 1
ATOM 748 C C . LYS A 1 112 ? 5.190 -2.008 10.740 1.00 64.55 186 LYS A C 1
ATOM 749 O O . LYS A 1 112 ? 4.261 -2.168 11.548 1.00 51.90 186 LYS A O 1
ATOM 755 N N . ASP A 1 113 ? 5.143 -2.459 9.486 1.00 58.68 187 ASP A N 1
ATOM 756 C CA . ASP A 1 113 ? 4.120 -3.398 9.018 1.00 52.06 187 ASP A CA 1
ATOM 757 C C . ASP A 1 113 ? 3.991 -4.497 10.027 1.00 50.93 187 ASP A C 1
ATOM 758 O O . ASP A 1 113 ? 4.997 -5.046 10.483 1.00 55.35 187 ASP A O 1
ATOM 763 N N . SER A 1 114 ? 2.766 -4.810 10.389 1.00 44.90 188 SER A N 1
ATOM 764 C CA . SER A 1 114 ? 2.517 -5.772 11.409 1.00 44.84 188 SER A CA 1
ATOM 765 C C . SER A 1 114 ? 1.361 -6.647 10.991 1.00 43.56 188 SER A C 1
ATOM 766 O O . SER A 1 114 ? 0.682 -6.343 10.012 1.00 42.20 188 SER A O 1
ATOM 769 N N . CYS A 1 115 ? 1.127 -7.706 11.767 1.00 34.54 189 CYS A N 1
ATOM 770 C CA . CYS A 1 115 ? 0.114 -8.647 11.476 1.00 37.52 189 CYS A CA 1
ATOM 771 C C . CYS A 1 115 ? -0.493 -9.052 12.748 1.00 35.01 189 CYS A C 1
ATOM 772 O O . CYS A 1 115 ? 0.203 -9.104 13.753 1.00 44.44 189 CYS A O 1
ATOM 775 N N . ALA A 1 116 ? -1.757 -9.399 12.729 1.00 36.27 190 ALA A N 1
ATOM 776 C CA . ALA A 1 116 ? -2.474 -9.652 13.938 1.00 40.56 190 ALA A CA 1
ATOM 777 C C . ALA A 1 116 ? -2.550 -11.136 14.246 1.00 46.89 190 ALA A C 1
ATOM 778 O O . ALA A 1 116 ? -2.801 -11.937 13.342 1.00 40.37 190 ALA A O 1
ATOM 780 N N . SER A 1 117 ? -2.375 -11.479 15.524 1.00 47.88 191 SER A N 1
ATOM 781 C CA . SER A 1 117 ? -2.695 -12.807 16.056 1.00 49.73 191 SER A CA 1
ATOM 782 C C . SER A 1 117 ? -3.621 -12.654 17.235 1.00 50.22 191 SER A C 1
ATOM 783 O O . SER A 1 117 ? -3.657 -11.590 17.861 1.00 55.24 191 SER A O 1
ATOM 786 N N . VAL A 1 118 ? -4.344 -13.729 17.524 1.00 44.39 192 VAL A N 1
ATOM 787 C CA . VAL A 1 118 ? -5.311 -13.819 18.583 1.00 49.82 192 VAL A CA 1
ATOM 788 C C . VAL A 1 118 ? -4.781 -14.815 19.629 1.00 59.72 192 VAL A C 1
ATOM 789 O O . VAL A 1 118 ? -4.707 -16.030 19.358 1.00 53.98 192 VAL A O 1
ATOM 793 N N . SER A 1 119 ? -4.387 -14.289 20.795 1.00 62.43 193 SER A N 1
ATOM 794 C CA . SER A 1 119 ? -4.031 -15.119 21.959 1.00 62.99 193 SER A CA 1
ATOM 795 C C . SER A 1 119 ? -5.287 -15.389 22.769 1.00 60.85 193 SER A C 1
ATOM 796 O O . SER A 1 119 ? -6.401 -14.970 22.415 1.00 60.29 193 SER A O 1
ATOM 799 N N . GLN A 1 120 ? -5.115 -16.134 23.843 1.00 67.18 194 GLN A N 1
ATOM 800 C CA . GLN A 1 120 ? -6.234 -16.565 24.660 1.00 65.23 194 GLN A CA 1
ATOM 801 C C . GLN A 1 120 ? -6.966 -15.370 25.292 1.00 69.45 194 GLN A C 1
ATOM 802 O O . GLN A 1 120 ? -8.195 -15.376 25.377 1.00 60.87 194 GLN A O 1
ATOM 808 N N . ASP A 1 121 ? -6.206 -14.341 25.673 1.00 73.47 195 ASP A N 1
ATOM 809 C CA . ASP A 1 121 ? -6.758 -13.124 26.299 1.00 83.86 195 ASP A CA 1
ATOM 810 C C . ASP A 1 121 ? -6.834 -11.877 25.395 1.00 85.50 195 ASP A C 1
ATOM 811 O O . ASP A 1 121 ? -7.752 -11.075 25.586 1.00 88.14 195 ASP A O 1
ATOM 816 N N . LYS A 1 122 ? -5.917 -11.729 24.420 1.00 77.55 196 LYS A N 1
ATOM 817 C CA . LYS A 1 122 ? -5.727 -10.463 23.661 1.00 72.13 196 LYS A CA 1
ATOM 818 C C . LYS A 1 122 ? -5.929 -10.578 22.129 1.00 68.03 196 LYS A C 1
ATOM 819 O O . LYS A 1 122 ? -6.445 -11.573 21.637 1.00 61.32 196 LYS A O 1
ATOM 825 N N . VAL A 1 123 ? -5.592 -9.509 21.403 1.00 57.61 197 VAL A N 1
ATOM 826 C CA . VAL A 1 123 ? -5.337 -9.552 19.966 1.00 54.00 197 VAL A CA 1
ATOM 827 C C . VAL A 1 123 ? -4.073 -8.747 19.794 1.00 56.57 197 VAL A C 1
ATOM 828 O O . VAL A 1 123 ? -4.006 -7.624 20.272 1.00 59.62 197 VAL A O 1
ATOM 832 N N . LEU A 1 124 ? -3.072 -9.315 19.112 1.00 54.69 198 LEU A N 1
ATOM 833 C CA . LEU A 1 124 ? -1.729 -8.782 19.145 1.00 49.68 198 LEU A CA 1
ATOM 834 C C . LEU A 1 124 ? -1.202 -8.318 17.827 1.00 50.02 198 LEU A C 1
ATOM 835 O O . LEU A 1 124 ? -1.269 -9.036 16.848 1.00 54.76 198 LEU A O 1
ATOM 840 N N . SER A 1 125 ? -0.637 -7.127 17.813 1.00 45.78 199 SER A N 1
ATOM 841 C CA . SER A 1 125 ? 0.187 -6.721 16.741 1.00 49.00 199 SER A CA 1
ATOM 842 C C . SER A 1 125 ? 1.454 -7.534 16.938 1.00 55.19 199 SER A C 1
ATOM 843 O O . SER A 1 125 ? 1.895 -7.656 18.072 1.00 53.36 199 SER A O 1
ATOM 846 N N . GLU A 1 126 ? 1.927 -8.192 15.863 1.00 52.55 200 GLU A N 1
ATOM 847 C CA . GLU A 1 126 ? 3.214 -8.917 15.814 1.00 51.34 200 GLU A CA 1
ATOM 848 C C . GLU A 1 126 ? 3.923 -8.648 14.492 1.00 48.30 200 GLU A C 1
ATOM 849 O O . GLU A 1 126 ? 3.319 -8.242 13.514 1.00 48.86 200 GLU A O 1
ATOM 855 N N . SER A 1 127 ? 5.224 -8.840 14.462 1.00 43.37 201 SER A N 1
ATOM 856 C CA . SER A 1 127 ? 5.962 -8.847 13.197 1.00 44.83 201 SER A CA 1
ATOM 857 C C . SER A 1 127 ? 5.313 -9.956 12.346 1.00 42.87 201 SER A C 1
ATOM 858 O O . SER A 1 127 ? 4.929 -11.008 12.864 1.00 41.00 201 SER A O 1
ATOM 861 N N . CYS A 1 128 ? 5.181 -9.682 11.073 1.00 41.93 202 CYS A N 1
ATOM 862 C CA . CYS A 1 128 ? 4.532 -10.599 10.135 1.00 44.60 202 CYS A CA 1
ATOM 863 C C . CYS A 1 128 ? 5.452 -11.820 9.888 1.00 47.30 202 CYS A C 1
ATOM 864 O O . CYS A 1 128 ? 4.976 -12.879 9.445 1.00 43.19 202 CYS A O 1
ATOM 867 N N . ASP A 1 129 ? 6.744 -11.674 10.232 1.00 47.35 203 ASP A N 1
ATOM 868 C CA . ASP A 1 129 ? 7.720 -12.770 10.203 1.00 51.23 203 ASP A CA 1
ATOM 869 C C . ASP A 1 129 ? 7.763 -13.696 11.419 1.00 51.46 203 ASP A C 1
ATOM 870 O O . ASP A 1 129 ? 8.523 -14.645 11.419 1.00 53.68 203 ASP A O 1
ATOM 875 N N . SER A 1 130 ? 6.973 -13.444 12.452 1.00 49.85 204 SER A N 1
ATOM 876 C CA . SER A 1 130 ? 6.769 -14.429 13.521 1.00 50.18 204 SER A CA 1
ATOM 877 C C . SER A 1 130 ? 6.106 -15.689 12.990 1.00 52.00 204 SER A C 1
ATOM 878 O O . SER A 1 130 ? 5.493 -15.666 11.931 1.00 39.70 204 SER A O 1
ATOM 881 N N . ASP A 1 131 ? 6.199 -16.778 13.745 1.00 47.02 205 ASP A N 1
ATOM 882 C CA . ASP A 1 131 ? 5.562 -17.993 13.362 1.00 54.32 205 ASP A CA 1
ATOM 883 C C . ASP A 1 131 ? 4.439 -18.185 14.303 1.00 49.83 205 ASP A C 1
ATOM 884 O O . ASP A 1 131 ? 4.643 -18.180 15.499 1.00 48.98 205 ASP A O 1
ATOM 889 N N . ASN A 1 132 ? 3.243 -18.384 13.770 1.00 44.50 206 ASN A N 1
ATOM 890 C CA . ASN A 1 132 ? 2.156 -18.770 14.581 1.00 42.69 206 ASN A CA 1
ATOM 891 C C . ASN A 1 132 ? 1.403 -19.842 13.893 1.00 38.98 206 ASN A C 1
ATOM 892 O O . ASN A 1 132 ? 1.393 -19.939 12.707 1.00 42.48 206 ASN A O 1
ATOM 897 N N . ILE A 1 133 ? 0.761 -20.636 14.700 1.00 34.80 207 ILE A N 1
ATOM 898 C CA . ILE A 1 133 ? -0.395 -21.390 14.387 1.00 40.41 207 ILE A CA 1
ATOM 899 C C . ILE A 1 133 ? -1.351 -20.484 13.552 1.00 38.14 207 ILE A C 1
ATOM 900 O O . ILE A 1 133 ? -1.303 -19.261 13.694 1.00 39.74 207 ILE A O 1
ATOM 905 N N . TRP A 1 134 ? -2.150 -21.073 12.678 1.00 35.96 208 TRP A N 1
ATOM 906 C CA . TRP A 1 134 ? -3.162 -20.307 11.919 1.00 38.78 208 TRP A CA 1
ATOM 907 C C . TRP A 1 134 ? -4.401 -21.132 11.839 1.00 36.34 208 TRP A C 1
ATOM 908 O O . TRP A 1 134 ? -4.344 -22.344 12.094 1.00 37.45 208 TRP A O 1
ATOM 919 N N . ILE A 1 135 ? -5.532 -20.485 11.501 1.00 32.51 209 ILE A N 1
ATOM 920 C CA . ILE A 1 135 ? -6.812 -21.136 11.280 1.00 30.58 209 ILE A CA 1
ATOM 921 C C . ILE A 1 135 ? -7.306 -20.645 9.915 1.00 32.45 209 ILE A C 1
ATOM 922 O O . ILE A 1 135 ? -7.167 -19.477 9.623 1.00 38.34 209 ILE A O 1
ATOM 927 N N . CYS A 1 136 ? -7.818 -21.542 9.099 1.00 32.55 210 CYS A N 1
ATOM 928 C CA . CYS A 1 136 ? -8.445 -21.261 7.829 1.00 35.11 210 CYS A CA 1
ATOM 929 C C . CYS A 1 136 ? -9.983 -21.353 7.979 1.00 39.48 210 CYS A C 1
ATOM 930 O O . CYS A 1 136 ? -10.500 -22.196 8.741 1.00 35.43 210 CYS A O 1
ATOM 933 N N . GLN A 1 137 ? -10.706 -20.536 7.212 1.00 33.94 211 GLN A N 1
ATOM 934 C CA . GLN A 1 137 ? -12.162 -20.527 7.208 1.00 33.20 211 GLN A CA 1
ATOM 935 C C . GLN A 1 137 ? -12.729 -20.681 5.813 1.00 35.72 211 GLN A C 1
ATOM 936 O O . GLN A 1 137 ? -12.154 -20.180 4.835 1.00 39.90 211 GLN A O 1
ATOM 955 N N . GLU A 1 139 ? -16.741 -20.454 4.166 1.00 49.91 213 GLU A N 1
ATOM 956 C CA . GLU A 1 139 ? -18.123 -20.056 4.477 1.00 61.00 213 GLU A CA 1
ATOM 957 C C . GLU A 1 139 ? -19.135 -20.938 3.711 1.00 68.32 213 GLU A C 1
ATOM 958 O O . GLU A 1 139 ? -19.039 -21.102 2.489 1.00 64.51 213 GLU A O 1
ATOM 964 N N . LEU A 1 140 ? -20.096 -21.508 4.437 1.00 75.68 214 LEU A N 1
ATOM 965 C CA . LEU A 1 140 ? -21.295 -22.072 3.822 1.00 81.82 214 LEU A CA 1
ATOM 966 C C . LEU A 1 140 ? -22.331 -20.954 3.661 1.00 86.68 214 LEU A C 1
ATOM 967 O O . LEU A 1 140 ? -22.937 -20.798 2.600 1.00 93.68 214 LEU A O 1
ATOM 972 N N . LYS B 1 19 ? -22.228 -6.527 -6.853 1.00 84.43 93 LYS B N 1
ATOM 973 C CA . LYS B 1 19 ? -21.509 -5.465 -6.069 1.00 84.27 93 LYS B CA 1
ATOM 974 C C . LYS B 1 19 ? -20.008 -5.382 -6.450 1.00 88.65 93 LYS B C 1
ATOM 975 O O . LYS B 1 19 ? -19.644 -4.589 -7.331 1.00 87.56 93 LYS B O 1
ATOM 981 N N . CYS B 1 20 ? -19.167 -6.203 -5.799 1.00 81.66 94 CYS B N 1
ATOM 982 C CA . CYS B 1 20 ? -17.698 -6.216 -5.955 1.00 77.26 94 CYS B CA 1
ATOM 983 C C . CYS B 1 20 ? -17.042 -4.994 -5.333 1.00 81.35 94 CYS B C 1
ATOM 984 O O . CYS B 1 20 ? -17.739 -4.112 -4.834 1.00 102.51 94 CYS B O 1
ATOM 987 N N . PRO B 1 21 ? -15.701 -4.969 -5.287 1.00 78.49 95 PRO B N 1
ATOM 988 C CA . PRO B 1 21 ? -14.980 -3.748 -4.933 1.00 74.11 95 PRO B CA 1
ATOM 989 C C . PRO B 1 21 ? -14.241 -3.100 -6.097 1.00 77.62 95 PRO B C 1
ATOM 990 O O . PRO B 1 21 ? -14.136 -3.679 -7.181 1.00 82.83 95 PRO B O 1
ATOM 994 N N . LYS B 1 22 ? -13.732 -1.896 -5.833 1.00 75.11 96 LYS B N 1
ATOM 995 C CA . LYS B 1 22 ? -13.119 -1.034 -6.829 1.00 71.97 96 LYS B CA 1
ATOM 996 C C . LYS B 1 22 ? -12.062 -1.812 -7.589 1.00 64.91 96 LYS B C 1
ATOM 997 O O . LYS B 1 22 ? -11.194 -2.419 -6.971 1.00 66.65 96 LYS B O 1
ATOM 1003 N N . ASP B 1 23 ? -12.164 -1.818 -8.914 1.00 61.47 97 ASP B N 1
ATOM 1004 C CA . ASP B 1 23 ? -11.152 -2.394 -9.835 1.00 64.46 97 ASP B CA 1
ATOM 1005 C C . ASP B 1 23 ? -11.255 -3.905 -10.032 1.00 60.80 97 ASP B C 1
ATOM 1006 O O . ASP B 1 23 ? -10.342 -4.505 -10.637 1.00 55.84 97 ASP B O 1
ATOM 1011 N N . TRP B 1 24 ? -12.362 -4.489 -9.549 1.00 56.25 98 TRP B N 1
ATOM 1012 C CA . TRP B 1 24 ? -12.731 -5.887 -9.770 1.00 54.62 98 TRP B CA 1
ATOM 1013 C C . TRP B 1 24 ? -13.936 -5.931 -10.726 1.00 59.60 98 TRP B C 1
ATOM 1014 O O . TRP B 1 24 ? -14.784 -5.036 -10.719 1.00 61.13 98 TRP B O 1
ATOM 1025 N N . HIS B 1 25 ? -14.023 -7.009 -11.499 1.00 63.95 99 HIS B N 1
ATOM 1026 C CA . HIS B 1 25 ? -15.001 -7.171 -12.573 1.00 62.75 99 HIS B CA 1
ATOM 1027 C C . HIS B 1 25 ? -16.063 -8.194 -12.178 1.00 66.33 99 HIS B C 1
ATOM 1028 O O . HIS B 1 25 ? -15.722 -9.323 -11.861 1.00 60.56 99 HIS B O 1
ATOM 1035 N N . SER B 1 26 ? -17.342 -7.815 -12.220 1.00 71.46 100 SER B N 1
ATOM 1036 C CA . SER B 1 26 ? -18.430 -8.705 -11.776 1.00 74.04 100 SER B CA 1
ATOM 1037 C C . SER B 1 26 ? -18.902 -9.596 -12.919 1.00 74.61 100 SER B C 1
ATOM 1038 O O . SER B 1 26 ? -18.810 -9.222 -14.088 1.00 81.20 100 SER B O 1
ATOM 1041 N N . HIS B 1 27 ? -19.388 -10.782 -12.569 1.00 71.01 101 HIS B N 1
ATOM 1042 C CA . HIS B 1 27 ? -19.804 -11.791 -13.552 1.00 73.43 101 HIS B CA 1
ATOM 1043 C C . HIS B 1 27 ? -20.510 -12.953 -12.862 1.00 66.20 101 HIS B C 1
ATOM 1044 O O . HIS B 1 27 ? -19.885 -13.700 -12.116 1.00 77.51 101 HIS B O 1
ATOM 1051 N N . GLN B 1 28 ? -21.806 -13.095 -13.119 1.00 65.32 102 GLN B N 1
ATOM 1052 C CA . GLN B 1 28 ? -22.677 -14.019 -12.383 1.00 69.98 102 GLN B CA 1
ATOM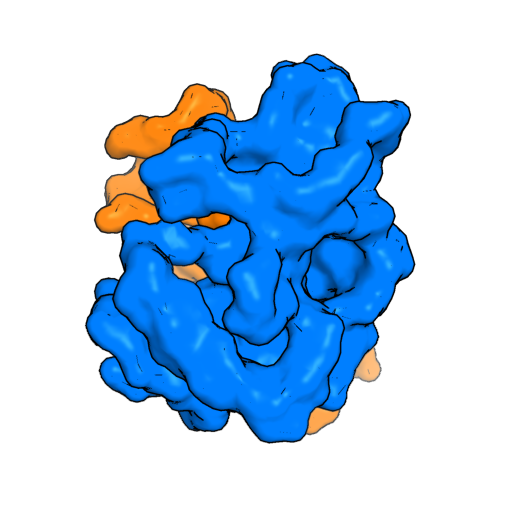 1053 C C . GLN B 1 28 ? -22.609 -13.653 -10.891 1.00 67.77 102 GLN B C 1
ATOM 1054 O O . GLN B 1 28 ? -22.749 -12.467 -10.554 1.00 66.95 102 GLN B O 1
ATOM 1060 N N . ASP B 1 29 ? -22.378 -14.625 -9.998 1.00 66.10 103 ASP B N 1
ATOM 1061 C CA . ASP B 1 29 ? -22.280 -14.342 -8.569 1.00 69.14 103 ASP B CA 1
ATOM 1062 C C . ASP B 1 29 ? -20.817 -14.091 -8.101 1.00 65.25 103 ASP B C 1
ATOM 1063 O O . ASP B 1 29 ? -20.567 -14.003 -6.891 1.00 65.07 103 ASP B O 1
ATOM 1068 N N . LYS B 1 30 ? -19.882 -13.927 -9.044 1.00 57.38 104 LYS B N 1
ATOM 1069 C CA . LYS B 1 30 ? -18.453 -13.780 -8.738 1.00 58.53 104 LYS B CA 1
ATOM 1070 C C . LYS B 1 30 ? -17.851 -12.402 -9.087 1.00 58.81 104 LYS B C 1
ATOM 1071 O O . LYS B 1 30 ? -18.274 -11.765 -10.054 1.00 55.56 104 LYS B O 1
ATOM 1077 N N . CYS B 1 31 ? -16.817 -12.006 -8.332 1.00 51.34 105 CYS B N 1
ATOM 1078 C CA . CYS B 1 31 ? -15.957 -10.849 -8.658 1.00 51.38 105 CYS B CA 1
ATOM 1079 C C . CYS B 1 31 ? -14.535 -11.313 -8.964 1.00 46.91 105 CYS B C 1
ATOM 1080 O O . CYS B 1 31 ? -13.991 -12.167 -8.235 1.00 44.11 105 CYS B O 1
ATOM 1083 N N . PHE B 1 32 ? -13.941 -10.785 -10.031 1.00 39.00 106 PHE B N 1
ATOM 1084 C CA . PHE B 1 32 ? -12.594 -11.130 -10.427 1.00 40.32 106 PHE B CA 1
ATOM 1085 C C . PHE B 1 32 ? -11.629 -9.946 -10.441 1.00 46.53 106 PHE B C 1
ATOM 1086 O O . PHE B 1 32 ? -11.999 -8.853 -10.864 1.00 53.75 106 PHE B O 1
ATOM 1094 N N . HIS B 1 33 ? -10.383 -10.187 -10.060 1.00 44.20 107 HIS B N 1
ATOM 1095 C CA . HIS B 1 33 ? -9.323 -9.156 -10.164 1.00 44.06 107 HIS B CA 1
ATOM 1096 C C . HIS B 1 33 ? -8.181 -9.772 -10.877 1.00 41.72 107 HIS B C 1
ATOM 1097 O O . HIS B 1 33 ? -7.719 -10.854 -10.527 1.00 38.16 107 HIS B O 1
ATOM 1104 N N . VAL B 1 34 ? -7.733 -9.126 -11.942 1.00 39.70 108 VAL B N 1
ATOM 1105 C CA . VAL B 1 34 ? -6.647 -9.656 -12.730 1.00 37.41 108 VAL B CA 1
ATOM 1106 C C . VAL B 1 34 ? -5.386 -9.013 -12.214 1.00 38.07 108 VAL B C 1
ATOM 1107 O O . VAL B 1 34 ? -5.402 -7.813 -11.907 1.00 40.50 108 VAL B O 1
ATOM 1111 N N . SER B 1 35 ? -4.312 -9.791 -12.110 1.00 35.69 109 SER B N 1
ATOM 1112 C CA . SER B 1 35 ? -3.079 -9.275 -11.563 1.00 42.27 109 SER B CA 1
ATOM 1113 C C . SER B 1 35 ? -2.411 -8.325 -12.549 1.00 41.92 109 SER B C 1
ATOM 1114 O O . SER B 1 35 ? -2.800 -8.261 -13.727 1.00 43.25 109 SER B O 1
ATOM 1117 N N . GLN B 1 36 ? -1.459 -7.564 -12.026 1.00 39.70 110 GLN B N 1
ATOM 1118 C CA . GLN B 1 36 ? -0.685 -6.570 -12.786 1.00 43.57 110 GLN B CA 1
ATOM 1119 C C . GLN B 1 36 ? 0.749 -7.008 -12.975 1.00 39.66 110 GLN B C 1
ATOM 1120 O O . GLN B 1 36 ? 1.565 -6.315 -13.592 1.00 43.86 110 GLN B O 1
ATOM 1126 N N . THR B 1 37 ? 1.056 -8.180 -12.440 1.00 36.76 111 THR B N 1
ATOM 1127 C CA . THR B 1 37 ? 2.345 -8.745 -12.451 1.00 31.40 111 THR B CA 1
ATOM 1128 C C . THR B 1 37 ? 2.156 -10.244 -12.652 1.00 36.11 111 THR B C 1
ATOM 1129 O O . THR B 1 37 ? 1.025 -10.730 -12.692 1.00 40.21 111 THR B O 1
ATOM 1133 N N . SER B 1 38 ? 3.268 -10.919 -12.787 1.00 39.82 112 SER B N 1
ATOM 1134 C CA A SER B 1 38 ? 3.350 -12.357 -12.992 0.50 44.43 112 SER B CA 1
ATOM 1135 C CA B SER B 1 38 ? 3.365 -12.371 -12.976 0.50 45.13 112 SER B CA 1
ATOM 1136 C C . SER B 1 38 ? 4.075 -12.909 -11.784 1.00 43.73 112 SER B C 1
ATOM 1137 O O . SER B 1 38 ? 4.974 -12.243 -11.256 1.00 48.94 112 SER B O 1
ATOM 1142 N N . ILE B 1 39 ? 3.699 -14.105 -11.329 1.00 41.32 113 ILE B N 1
ATOM 1143 C CA . ILE B 1 39 ? 4.270 -14.667 -10.064 1.00 39.88 113 ILE B CA 1
ATOM 1144 C C . ILE B 1 39 ? 4.184 -16.223 -10.048 1.00 37.29 113 ILE B C 1
ATOM 1145 O O . ILE B 1 39 ? 3.450 -16.775 -10.849 1.00 38.07 113 ILE B O 1
ATOM 1150 N N . THR B 1 40 ? 4.866 -16.899 -9.128 1.00 33.17 114 THR B N 1
ATOM 1151 C CA . THR B 1 40 ? 4.696 -18.370 -8.985 1.00 36.60 114 THR B CA 1
ATOM 1152 C C . THR B 1 40 ? 3.346 -18.784 -8.421 1.00 33.89 114 THR B C 1
ATOM 1153 O O . THR B 1 40 ? 2.586 -17.958 -7.876 1.00 31.15 114 THR B O 1
ATOM 1157 N N . TRP B 1 41 ? 3.002 -20.047 -8.592 1.00 33.31 115 TRP B N 1
ATOM 1158 C CA . TRP B 1 41 ? 1.638 -20.477 -8.168 1.00 31.39 115 TRP B CA 1
ATOM 1159 C C . TRP B 1 41 ? 1.409 -20.208 -6.708 1.00 26.86 115 TRP B C 1
ATOM 1160 O O . TRP B 1 41 ? 0.419 -19.625 -6.350 1.00 29.00 115 TRP B O 1
ATOM 1171 N N . LYS B 1 42 ? 2.379 -20.544 -5.890 1.00 32.02 116 LYS B N 1
ATOM 1172 C CA . LYS B 1 42 ? 2.249 -20.355 -4.458 1.00 35.66 116 LYS B CA 1
ATOM 1173 C C . LYS B 1 42 ? 2.179 -18.843 -4.074 1.00 39.05 116 LYS B C 1
ATOM 1174 O O . LYS B 1 42 ? 1.410 -18.439 -3.195 1.00 29.74 116 LYS B O 1
ATOM 1180 N N . GLY B 1 43 ? 2.957 -18.016 -4.745 1.00 37.04 117 GLY B N 1
ATOM 1181 C CA . GLY B 1 43 ? 2.869 -16.569 -4.537 1.00 34.09 117 GLY B CA 1
ATOM 1182 C C . GLY B 1 43 ? 1.505 -16.051 -4.859 1.00 29.31 117 GLY B C 1
ATOM 1183 O O . GLY B 1 43 ? 0.997 -15.169 -4.146 1.00 28.95 117 GLY B O 1
ATOM 1184 N N . SER B 1 44 ? 0.865 -16.596 -5.909 1.00 28.46 118 SER B N 1
ATOM 1185 C CA . SER B 1 44 ? -0.458 -16.155 -6.259 1.00 27.58 118 SER B CA 1
ATOM 1186 C C . SER B 1 44 ? -1.481 -16.547 -5.155 1.00 27.94 118 SER B C 1
ATOM 1187 O O . SER B 1 44 ? -2.430 -15.823 -4.887 1.00 26.88 118 SER B O 1
ATOM 1190 N N . LEU B 1 45 ? -1.259 -17.680 -4.510 1.00 28.72 119 LEU B N 1
ATOM 1191 C CA . LEU B 1 45 ? -2.123 -18.119 -3.406 1.00 30.05 119 LEU B CA 1
ATOM 1192 C C . LEU B 1 45 ? -2.045 -17.064 -2.317 1.00 27.56 119 LEU B C 1
ATOM 1193 O O . LEU B 1 45 ? -3.073 -16.665 -1.784 1.00 29.91 119 LEU B O 1
ATOM 1198 N N . ALA B 1 46 ? -0.829 -16.632 -1.968 1.00 30.18 120 ALA B N 1
ATOM 1199 C CA . ALA B 1 46 ? -0.638 -15.617 -0.898 1.00 29.11 120 ALA B CA 1
ATOM 1200 C C . ALA B 1 46 ? -1.269 -14.292 -1.278 1.00 26.84 120 ALA B C 1
ATOM 1201 O O . ALA B 1 46 ? -1.964 -13.696 -0.475 1.00 26.05 120 ALA B O 1
ATOM 1203 N N . ASP B 1 47 ? -1.143 -13.922 -2.546 1.00 28.23 121 ASP B N 1
ATOM 1204 C CA . ASP B 1 47 ? -1.740 -12.704 -3.042 1.00 28.28 121 ASP B CA 1
ATOM 1205 C C . ASP B 1 47 ? -3.254 -12.649 -2.924 1.00 29.83 121 ASP B C 1
ATOM 1206 O O . ASP B 1 47 ? -3.768 -11.696 -2.374 1.00 24.14 121 ASP B O 1
ATOM 1211 N N . CYS B 1 48 ? -3.977 -13.668 -3.405 1.00 26.51 122 CYS B N 1
ATOM 1212 C CA . CYS B 1 48 ? -5.417 -13.657 -3.328 1.00 28.06 122 CYS B CA 1
ATOM 1213 C C . CYS B 1 48 ? -5.848 -13.818 -1.860 1.00 29.51 122 CYS B C 1
ATOM 1214 O O . CYS B 1 48 ? -6.836 -13.200 -1.465 1.00 28.02 122 CYS B O 1
ATOM 1217 N N . GLY B 1 49 ? -5.117 -14.626 -1.065 1.00 26.86 123 GLY B N 1
ATOM 1218 C CA . GLY B 1 49 ? -5.258 -14.620 0.364 1.00 28.21 123 GLY B CA 1
ATOM 1219 C C . GLY B 1 49 ? -5.267 -13.243 1.066 1.00 26.06 123 GLY B C 1
ATOM 1220 O O . GLY B 1 49 ? -6.133 -12.978 1.904 1.00 27.02 123 GLY B O 1
ATOM 1221 N N . GLY B 1 50 ? -4.369 -12.361 0.696 1.00 28.09 124 GLY B N 1
ATOM 1222 C CA . GLY B 1 50 ? -4.263 -11.002 1.314 1.00 28.97 124 GLY B CA 1
ATOM 1223 C C . GLY B 1 50 ? -5.441 -10.103 0.882 1.00 33.22 124 GLY B C 1
ATOM 1224 O O . GLY B 1 50 ? -5.701 -9.041 1.491 1.00 33.41 124 GLY B O 1
ATOM 1225 N N . LYS B 1 51 ? -6.159 -10.526 -0.159 1.00 30.49 125 LYS B N 1
ATOM 1226 C CA . LYS B 1 51 ? -7.348 -9.848 -0.632 1.00 33.92 125 LYS B CA 1
ATOM 1227 C C . LYS B 1 51 ? -8.595 -10.594 -0.214 1.00 36.69 125 LYS B C 1
ATOM 1228 O O . LYS B 1 51 ? -9.668 -10.300 -0.728 1.00 35.40 125 LYS B O 1
ATOM 1234 N N . GLY B 1 52 ? -8.497 -11.573 0.700 1.00 32.42 126 GLY B N 1
ATOM 1235 C CA . GLY B 1 52 ? -9.720 -12.306 1.092 1.00 31.88 126 GLY B CA 1
ATOM 1236 C C . GLY B 1 52 ? -10.367 -13.015 -0.056 1.00 31.21 126 GLY B C 1
ATOM 1237 O O . GLY B 1 52 ? -11.596 -13.123 -0.111 1.00 35.57 126 GLY B O 1
ATOM 1238 N N . ALA B 1 53 ? -9.559 -13.490 -0.989 1.00 29.53 127 ALA B N 1
ATOM 1239 C CA . ALA B 1 53 ? -10.036 -14.140 -2.178 1.00 31.30 127 ALA B CA 1
ATOM 1240 C C . ALA B 1 53 ? -9.313 -15.493 -2.372 1.00 29.51 127 ALA B C 1
ATOM 1241 O O . ALA B 1 53 ? -8.468 -15.849 -1.597 1.00 30.50 127 ALA B O 1
ATOM 1243 N N . THR B 1 54 ? -9.611 -16.184 -3.449 1.00 28.57 128 THR B N 1
ATOM 1244 C CA . THR B 1 54 ? -8.875 -17.362 -3.838 1.00 30.46 128 THR B CA 1
ATOM 1245 C C . THR B 1 54 ? -8.579 -17.296 -5.318 1.00 29.16 128 THR B C 1
ATOM 1246 O O . THR B 1 54 ? -9.137 -16.465 -6.040 1.00 31.58 128 THR B O 1
ATOM 1250 N N . LEU B 1 55 ? -7.659 -18.140 -5.752 1.00 30.81 129 LEU B N 1
ATOM 1251 C CA . LEU B 1 55 ? -7.524 -18.457 -7.146 1.00 32.93 129 LEU B CA 1
ATOM 1252 C C . LEU B 1 55 ? -8.825 -19.051 -7.714 1.00 34.63 129 LEU B C 1
ATOM 1253 O O . LEU B 1 55 ? -9.756 -19.411 -7.004 1.00 35.03 129 LEU B O 1
ATOM 1258 N N . LEU B 1 56 ? -8.884 -19.066 -9.025 1.00 35.44 130 LEU B N 1
ATOM 1259 C CA . LEU B 1 56 ? -10.130 -19.406 -9.740 1.00 41.51 130 LEU B CA 1
ATOM 1260 C C . LEU B 1 56 ? -10.610 -20.854 -9.584 1.00 35.15 130 LEU B C 1
ATOM 1261 O O . LEU B 1 56 ? -9.852 -21.743 -9.756 1.00 33.56 130 LEU B O 1
ATOM 1266 N N . LEU B 1 57 ? -11.856 -21.066 -9.197 1.00 38.38 131 LEU B N 1
ATOM 1267 C CA . LEU B 1 57 ? -12.520 -22.385 -9.359 1.00 38.64 131 LEU B CA 1
ATOM 1268 C C . LEU B 1 57 ? -13.471 -22.224 -10.555 1.00 41.00 131 LEU B C 1
ATOM 1269 O O . LEU B 1 57 ? -14.502 -21.588 -10.450 1.00 44.88 131 LEU B O 1
ATOM 1274 N N . VAL B 1 58 ? -13.073 -22.737 -11.706 1.00 44.52 132 VAL B N 1
ATOM 1275 C CA . VAL B 1 58 ? -13.836 -22.542 -12.919 1.00 48.56 132 VAL B CA 1
ATOM 1276 C C . VAL B 1 58 ? -15.198 -23.211 -12.795 1.00 56.59 132 VAL B C 1
ATOM 1277 O O . VAL B 1 58 ? -15.286 -24.421 -12.509 1.00 56.70 132 VAL B O 1
ATOM 1281 N N . GLN B 1 59 ? -16.242 -22.415 -12.997 1.00 59.06 133 GLN B N 1
ATOM 1282 C CA . GLN B 1 59 ? -17.624 -22.884 -12.939 1.00 66.80 133 GLN B CA 1
ATOM 1283 C C . GLN B 1 59 ? -18.107 -23.479 -14.254 1.00 66.94 133 GLN B C 1
ATOM 1284 O O . GLN B 1 59 ? -18.628 -24.590 -14.249 1.00 81.93 133 GLN B O 1
ATOM 1290 N N . ASP B 1 60 ? -17.955 -22.745 -15.364 1.00 73.74 134 ASP B N 1
ATOM 1291 C CA . ASP B 1 60 ? -18.441 -23.181 -16.719 1.00 76.21 134 ASP B CA 1
ATOM 1292 C C . ASP B 1 60 ? -17.385 -22.950 -17.781 1.00 76.57 134 ASP B C 1
ATOM 1293 O O . ASP B 1 60 ? -16.400 -22.248 -17.563 1.00 68.50 134 ASP B O 1
ATOM 1298 N N . GLN B 1 61 ? -17.629 -23.493 -18.966 1.00 71.12 135 GLN B N 1
ATOM 1299 C CA . GLN B 1 61 ? -16.863 -23.086 -20.149 1.00 65.72 135 GLN B CA 1
ATOM 1300 C C . GLN B 1 61 ? -17.253 -21.643 -20.555 1.00 69.78 135 GLN B C 1
ATOM 1301 O O . GLN B 1 61 ? -16.470 -20.936 -21.207 1.00 66.58 135 GLN B O 1
ATOM 1307 N N . GLU B 1 62 ? -18.482 -21.245 -20.196 1.00 67.75 136 GLU B N 1
ATOM 1308 C CA . GLU B 1 62 ? -18.934 -19.842 -20.193 1.00 74.34 136 GLU B CA 1
ATOM 1309 C C . GLU B 1 62 ? -18.008 -18.913 -19.404 1.00 70.61 136 GLU B C 1
ATOM 1310 O O . GLU B 1 62 ? -17.533 -17.907 -19.939 1.00 70.41 136 GLU B O 1
ATOM 1316 N N . GLU B 1 63 ? -17.774 -19.235 -18.132 1.00 62.54 137 GLU B N 1
ATOM 1317 C CA . GLU B 1 63 ? -16.851 -18.451 -17.293 1.00 60.20 137 GLU B CA 1
ATOM 1318 C C . GLU B 1 63 ? -15.455 -18.433 -17.907 1.00 56.09 137 GLU B C 1
ATOM 1319 O O . GLU B 1 63 ? -14.827 -17.380 -17.979 1.00 60.02 137 GLU B O 1
ATOM 1325 N N . LEU B 1 64 ? -14.988 -19.572 -18.404 1.00 54.26 138 LEU B N 1
ATOM 1326 C CA . LEU B 1 64 ? -13.649 -19.611 -18.980 1.00 59.47 138 LEU B CA 1
ATOM 1327 C C . LEU B 1 64 ? -13.548 -18.753 -20.222 1.00 66.12 138 LEU B C 1
ATOM 1328 O O . LEU B 1 64 ? -12.470 -18.281 -20.550 1.00 74.29 138 LEU B O 1
ATOM 1333 N N . ARG B 1 65 ? -14.669 -18.569 -20.917 1.00 70.50 139 ARG B N 1
ATOM 1334 C CA . ARG B 1 65 ? -14.751 -17.641 -22.052 1.00 75.74 139 ARG B CA 1
ATOM 1335 C C . ARG B 1 65 ? -14.626 -16.181 -21.594 1.00 65.80 139 ARG B C 1
ATOM 1336 O O . ARG B 1 65 ? -13.774 -15.435 -22.089 1.00 61.15 139 ARG B O 1
ATOM 1344 N N . PHE B 1 66 ? -15.486 -15.787 -20.663 1.00 55.67 140 PHE B N 1
ATOM 1345 C CA . PHE B 1 66 ? -15.448 -14.450 -20.076 1.00 64.59 140 PHE B CA 1
ATOM 1346 C C . PHE B 1 66 ? -14.058 -13.977 -19.582 1.00 64.05 140 PHE B C 1
ATOM 1347 O O . PHE B 1 66 ? -13.705 -12.817 -19.756 1.00 63.18 140 PHE B O 1
ATOM 1355 N N . LEU B 1 67 ? -13.284 -14.872 -18.971 1.00 68.92 141 LEU B N 1
ATOM 1356 C CA . LEU B 1 67 ? -11.963 -14.508 -18.433 1.00 66.82 141 LEU B CA 1
ATOM 1357 C C . LEU B 1 67 ? -10.910 -14.519 -19.502 1.00 65.09 141 LEU B C 1
ATOM 1358 O O . LEU B 1 67 ? -9.960 -13.747 -19.436 1.00 55.63 141 LEU B O 1
ATOM 1363 N N . ARG B 1 68 ? -11.044 -15.443 -20.447 1.00 64.29 142 ARG B N 1
ATOM 1364 C CA . ARG B 1 68 ? -10.172 -15.455 -21.616 1.00 65.06 142 ARG B CA 1
ATOM 1365 C C . ARG B 1 68 ? -10.265 -14.132 -22.375 1.00 66.99 142 ARG B C 1
ATOM 1366 O O . ARG B 1 68 ? -9.243 -13.639 -22.856 1.00 65.13 142 ARG B O 1
ATOM 1374 N N . ASN B 1 69 ? -11.470 -13.557 -22.451 1.00 71.94 143 ASN B N 1
ATOM 1375 C CA . ASN B 1 69 ? -11.673 -12.252 -23.086 1.00 79.11 143 ASN B CA 1
ATOM 1376 C C . ASN B 1 69 ? -10.984 -11.194 -22.234 1.00 77.55 143 ASN B C 1
ATOM 1377 O O . ASN B 1 69 ? -9.989 -10.620 -22.663 1.00 73.74 143 ASN B O 1
ATOM 1382 N N . LEU B 1 70 ? -11.466 -11.004 -21.005 1.00 78.90 144 LEU B N 1
ATOM 1383 C CA . LEU B 1 70 ? -10.851 -10.083 -20.019 1.00 72.31 144 LEU B CA 1
ATOM 1384 C C . LEU B 1 70 ? -9.305 -10.082 -19.976 1.00 65.89 144 LEU B C 1
ATOM 1385 O O . LEU B 1 70 ? -8.688 -9.043 -19.762 1.00 63.21 144 LEU B O 1
ATOM 1390 N N . THR B 1 71 ? -8.699 -11.250 -20.171 1.00 60.63 145 THR B N 1
ATOM 1391 C CA . THR B 1 71 ? -7.235 -11.410 -20.181 1.00 57.69 145 THR B CA 1
ATOM 1392 C C . THR B 1 71 ? -6.602 -11.428 -21.579 1.00 60.46 145 THR B C 1
ATOM 1393 O O . THR B 1 71 ? -5.394 -11.699 -21.695 1.00 52.09 145 THR B O 1
ATOM 1397 N N . LYS B 1 72 ? -7.406 -11.196 -22.624 1.00 64.56 146 LYS B N 1
ATOM 1398 C CA . LYS B 1 72 ? -6.926 -11.157 -24.018 1.00 72.61 146 LYS B CA 1
ATOM 1399 C C . LYS B 1 72 ? -5.806 -10.138 -24.190 1.00 65.22 146 LYS B C 1
ATOM 1400 O O . LYS B 1 72 ? -4.738 -10.491 -24.689 1.00 67.24 146 LYS B O 1
ATOM 1406 N N . ARG B 1 73 ? -6.076 -8.896 -23.758 1.00 67.06 147 ARG B N 1
ATOM 1407 C CA . ARG B 1 73 ? -5.112 -7.776 -23.792 1.00 69.22 147 ARG B CA 1
ATOM 1408 C C . ARG B 1 73 ? -3.793 -8.090 -23.103 1.00 67.65 147 ARG B C 1
ATOM 1409 O O . ARG B 1 73 ? -2.750 -7.645 -23.552 1.00 61.99 147 ARG B O 1
ATOM 1417 N N . ILE B 1 74 ? -3.854 -8.835 -22.002 1.00 70.13 148 ILE B N 1
ATOM 1418 C CA . ILE B 1 74 ? -2.664 -9.213 -21.214 1.00 68.23 148 ILE B CA 1
ATOM 1419 C C . ILE B 1 74 ? -1.862 -10.384 -21.832 1.00 74.66 148 ILE B C 1
ATOM 1420 O O . ILE B 1 74 ? -0.684 -10.553 -21.494 1.00 71.03 148 ILE B O 1
ATOM 1425 N N . SER B 1 75 ? -2.489 -11.165 -22.731 1.00 83.04 149 SER B N 1
ATOM 1426 C CA . SER B 1 75 ? -1.896 -12.377 -23.359 1.00 84.62 149 SER B CA 1
ATOM 1427 C C . SER B 1 75 ? -1.621 -13.424 -22.264 1.00 72.80 149 SER B C 1
ATOM 1428 O O . SER B 1 75 ? -2.536 -13.737 -21.512 1.00 84.93 149 SER B O 1
ATOM 1431 N N . SER B 1 76 ? -0.413 -13.999 -22.212 1.00 71.61 150 SER B N 1
ATOM 1432 C CA . SER B 1 76 ? 0.238 -14.472 -20.947 1.00 67.50 150 SER B CA 1
ATOM 1433 C C . SER B 1 76 ? -0.108 -15.883 -20.363 1.00 68.61 150 SER B C 1
ATOM 1434 O O . SER B 1 76 ? 0.800 -16.749 -20.165 1.00 62.16 150 SER B O 1
ATOM 1437 N N . SER B 1 77 ? -1.391 -16.070 -20.045 1.00 54.68 151 SER B N 1
ATOM 1438 C CA . SER B 1 77 ? -1.935 -17.290 -19.398 1.00 63.06 151 SER B CA 1
ATOM 1439 C C . SER B 1 77 ? -1.876 -17.194 -17.877 1.00 61.12 151 SER B C 1
ATOM 1440 O O . SER B 1 77 ? -0.786 -17.038 -17.268 1.00 56.47 151 SER B O 1
ATOM 1443 N N . PHE B 1 78 ? -3.058 -17.354 -17.288 1.00 51.54 152 PHE B N 1
ATOM 1444 C CA . PHE B 1 78 ? -3.284 -17.028 -15.898 1.00 46.38 152 PHE B CA 1
ATOM 1445 C C . PHE B 1 78 ? -3.489 -18.254 -15.039 1.00 48.22 152 PHE B C 1
ATOM 1446 O O . PHE B 1 78 ? -4.232 -19.176 -15.381 1.00 44.53 152 PHE B O 1
ATOM 1454 N N . TRP B 1 79 ? -2.823 -18.252 -13.902 1.00 46.12 153 TRP B N 1
ATOM 1455 C CA . TRP B 1 79 ? -2.945 -19.318 -12.931 1.00 41.49 153 TRP B CA 1
ATOM 1456 C C . TRP B 1 79 ? -4.387 -19.539 -12.504 1.00 39.24 153 TRP B C 1
ATOM 1457 O O . TRP B 1 79 ? -5.163 -18.582 -12.408 1.00 40.67 153 TRP B O 1
ATOM 1468 N N . ILE B 1 80 ? -4.735 -20.817 -12.275 1.00 36.03 154 ILE B N 1
ATOM 1469 C CA . ILE B 1 80 ? -5.983 -21.190 -11.646 1.00 34.74 154 ILE B CA 1
ATOM 1470 C C . ILE B 1 80 ? -5.802 -22.102 -10.432 1.00 30.77 154 ILE B C 1
ATOM 1471 O O . ILE B 1 80 ? -4.726 -22.626 -10.143 1.00 29.71 154 ILE B O 1
ATOM 1476 N N . GLY B 1 81 ? -6.889 -22.287 -9.708 1.00 31.75 155 GLY B N 1
ATOM 1477 C CA . GLY B 1 81 ? -6.834 -22.999 -8.456 1.00 34.07 155 GLY B CA 1
ATOM 1478 C C . GLY B 1 81 ? -6.872 -24.507 -8.629 1.00 33.55 155 GLY B C 1
ATOM 1479 O O . GLY B 1 81 ? -7.752 -25.143 -8.072 1.00 33.35 155 GLY B O 1
ATOM 1480 N N . LEU B 1 82 ? -5.891 -25.074 -9.303 1.00 33.57 156 LEU B N 1
ATOM 1481 C CA . LEU B 1 82 ? -5.914 -26.472 -9.720 1.00 34.29 156 LEU B CA 1
ATOM 1482 C C . LEU B 1 82 ? -4.511 -26.870 -9.805 1.00 35.81 156 LEU B C 1
ATOM 1483 O O . LEU B 1 82 ? -3.700 -26.147 -10.415 1.00 45.25 156 LEU B O 1
ATOM 1488 N N . SER B 1 83 ? -4.173 -28.006 -9.236 1.00 32.45 157 SER B N 1
ATOM 1489 C CA . SER B 1 83 ? -2.801 -28.471 -9.217 1.00 38.50 157 SER B CA 1
ATOM 1490 C C . SER B 1 83 ? -2.747 -29.996 -9.123 1.00 37.88 157 SER B C 1
ATOM 1491 O O . SER B 1 83 ? -3.763 -30.613 -8.827 1.00 34.17 157 SER B O 1
ATOM 1494 N N . TYR B 1 84 ? -1.562 -30.560 -9.338 1.00 36.51 158 TYR B N 1
ATOM 1495 C CA . TYR B 1 84 ? -1.265 -31.958 -9.215 1.00 41.03 158 TYR B CA 1
ATOM 1496 C C . TYR B 1 84 ? -0.127 -32.152 -8.226 1.00 45.26 158 TYR B C 1
ATOM 1497 O O . TYR B 1 84 ? 0.974 -31.693 -8.483 1.00 43.22 158 TYR B O 1
ATOM 1506 N N . THR B 1 85 ? -0.343 -32.878 -7.133 1.00 46.94 159 THR B N 1
ATOM 1507 C CA . THR B 1 85 ? 0.741 -33.228 -6.223 1.00 48.05 159 THR B CA 1
ATOM 1508 C C . THR B 1 85 ? 0.997 -34.736 -6.373 1.00 52.51 159 THR B C 1
ATOM 1509 O O . THR B 1 85 ? 0.081 -35.538 -6.239 1.00 55.47 159 THR B O 1
ATOM 1513 N N . LEU B 1 86 ? 2.247 -35.106 -6.586 1.00 53.38 160 LEU B N 1
ATOM 1514 C CA . LEU B 1 86 ? 2.628 -36.469 -7.008 1.00 58.63 160 LEU B CA 1
ATOM 1515 C C . LEU B 1 86 ? 2.177 -37.530 -5.994 1.00 60.94 160 LEU B C 1
ATOM 1516 O O . LEU B 1 86 ? 1.686 -38.594 -6.375 1.00 66.42 160 LEU B O 1
ATOM 1521 N N . SER B 1 87 ? 2.283 -37.208 -4.710 1.00 62.74 161 SER B N 1
ATOM 1522 C CA . SER B 1 87 ? 1.811 -38.080 -3.636 1.00 64.81 161 SER B CA 1
ATOM 1523 C C . SER B 1 87 ? 0.295 -38.375 -3.653 1.00 68.06 161 SER B C 1
ATOM 1524 O O . SER B 1 87 ? -0.113 -39.452 -3.216 1.00 64.28 161 SER B O 1
ATOM 1527 N N . ASP B 1 88 ? -0.531 -37.413 -4.088 1.00 64.45 162 ASP B N 1
ATOM 1528 C CA . ASP B 1 88 ? -1.996 -37.629 -4.248 1.00 54.57 162 ASP B CA 1
ATOM 1529 C C . ASP B 1 88 ? -2.323 -38.553 -5.393 1.00 49.76 162 ASP B C 1
ATOM 1530 O O . ASP B 1 88 ? -3.339 -39.230 -5.352 1.00 50.97 162 ASP B O 1
ATOM 1535 N N . GLU B 1 89 ? -1.506 -38.491 -6.445 1.00 52.50 163 GLU B N 1
ATOM 1536 C CA . GLU B 1 89 ? -1.681 -39.252 -7.679 1.00 58.84 163 GLU B CA 1
ATOM 1537 C C . GLU B 1 89 ? -2.834 -38.729 -8.548 1.00 54.83 163 GLU B C 1
ATOM 1538 O O . GLU B 1 89 ? -3.295 -39.428 -9.413 1.00 54.85 163 GLU B O 1
ATOM 1544 N N . LYS B 1 90 ? -3.278 -37.487 -8.355 1.00 53.53 164 LYS B N 1
ATOM 1545 C CA . LYS B 1 90 ? -4.404 -36.948 -9.152 1.00 44.64 164 LYS B CA 1
ATOM 1546 C C . LYS B 1 90 ? -4.450 -35.400 -9.163 1.00 46.98 164 LYS B C 1
ATOM 1547 O O . LYS B 1 90 ? -3.838 -34.738 -8.289 1.00 45.66 164 LYS B O 1
ATOM 1553 N N . TRP B 1 91 ? -5.125 -34.839 -10.173 1.00 38.97 165 TRP B N 1
ATOM 1554 C CA . TRP B 1 91 ? -5.402 -33.411 -10.265 1.00 41.80 165 TRP B CA 1
ATOM 1555 C C . TRP B 1 91 ? -6.520 -33.011 -9.334 1.00 42.82 165 TRP B C 1
ATOM 1556 O O . TRP B 1 91 ? -7.588 -33.667 -9.307 1.00 44.97 165 TRP B O 1
ATOM 1567 N N . LYS B 1 92 ? -6.285 -31.947 -8.567 1.00 37.65 166 LYS B N 1
ATOM 1568 C CA . LYS B 1 92 ? -7.232 -31.449 -7.559 1.00 34.68 166 LYS B CA 1
ATOM 1569 C C . LYS B 1 92 ? -7.351 -29.945 -7.570 1.00 36.88 166 LYS B C 1
ATOM 1570 O O . LYS B 1 92 ? -6.335 -29.252 -7.526 1.00 34.86 166 LYS B O 1
ATOM 1576 N N . TRP B 1 93 ? -8.580 -29.449 -7.630 1.00 35.08 167 TRP B N 1
ATOM 1577 C CA . TRP B 1 93 ? -8.902 -28.064 -7.376 1.00 33.95 167 TRP B CA 1
ATOM 1578 C C . TRP B 1 93 ? -8.577 -27.749 -5.912 1.00 34.28 167 TRP B C 1
ATOM 1579 O O . TRP B 1 93 ? -8.490 -28.651 -5.036 1.00 32.40 167 TRP B O 1
ATOM 1590 N N . ILE B 1 94 ? -8.352 -26.467 -5.641 1.00 31.29 168 ILE B N 1
ATOM 1591 C CA . ILE B 1 94 ? -8.104 -26.028 -4.291 1.00 30.60 168 ILE B CA 1
ATOM 1592 C C . ILE B 1 94 ? -9.246 -26.266 -3.321 1.00 28.93 168 ILE B C 1
ATOM 1593 O O . ILE B 1 94 ? -8.998 -26.217 -2.127 1.00 27.52 168 ILE B O 1
ATOM 1598 N N . ASN B 1 95 ? -10.454 -26.478 -3.826 1.00 32.80 169 ASN B N 1
ATOM 1599 C CA . ASN B 1 95 ? -11.595 -26.920 -2.993 1.00 35.87 169 ASN B CA 1
ATOM 1600 C C . ASN B 1 95 ? -11.590 -28.390 -2.552 1.00 36.09 169 ASN B C 1
ATOM 1601 O O . ASN B 1 95 ? -12.507 -28.799 -1.845 1.00 38.31 169 ASN B O 1
ATOM 1606 N N . GLY B 1 96 ? -10.566 -29.160 -2.914 1.00 34.24 170 GLY B N 1
ATOM 1607 C CA . GLY B 1 96 ? -10.503 -30.576 -2.590 1.00 34.35 170 GLY B CA 1
ATOM 1608 C C . GLY B 1 96 ? -11.040 -31.541 -3.651 1.00 36.14 170 GLY B C 1
ATOM 1609 O O . GLY B 1 96 ? -10.660 -32.704 -3.594 1.00 43.22 170 GLY B O 1
ATOM 1610 N N . SER B 1 97 ? -11.891 -31.111 -4.590 1.00 33.68 171 SER B N 1
ATOM 1611 C CA . SER B 1 97 ? -12.443 -32.024 -5.607 1.00 36.63 171 SER B CA 1
ATOM 1612 C C . SER B 1 97 ? -11.427 -32.423 -6.634 1.00 41.55 171 SER B C 1
ATOM 1613 O O . SER B 1 97 ? -10.628 -31.603 -7.059 1.00 41.37 171 SER B O 1
ATOM 1616 N N . THR B 1 98 ? -11.485 -33.683 -7.090 1.00 35.58 172 THR B N 1
ATOM 1617 C CA . THR B 1 98 ? -10.674 -34.148 -8.203 1.00 32.80 172 THR B CA 1
ATOM 1618 C C . THR B 1 98 ? -11.182 -33.509 -9.446 1.00 37.39 172 THR B C 1
ATOM 1619 O O . THR B 1 98 ? -12.384 -33.260 -9.548 1.00 42.17 172 THR B O 1
ATOM 1623 N N . LEU B 1 99 ? -10.273 -33.223 -10.390 1.00 35.71 173 LEU B N 1
ATOM 1624 C CA . LEU B 1 99 ? -10.634 -32.615 -11.653 1.00 38.71 173 LEU B CA 1
ATOM 1625 C C . LEU B 1 99 ? -11.389 -33.643 -12.519 1.00 42.69 173 LEU B C 1
ATOM 1626 O O . LEU B 1 99 ? -10.855 -34.727 -12.722 1.00 40.91 173 LEU B O 1
ATOM 1631 N N . ASN B 1 100 ? -12.565 -33.246 -13.011 1.00 42.68 174 ASN B N 1
ATOM 1632 C CA . ASN B 1 100 ? -13.245 -33.890 -14.145 1.00 50.94 174 ASN B CA 1
ATOM 1633 C C . ASN B 1 100 ? -12.633 -33.596 -15.500 1.00 50.74 174 ASN B C 1
ATOM 1634 O O . ASN B 1 100 ? -12.885 -32.530 -16.044 1.00 56.20 174 ASN B O 1
ATOM 1639 N N . SER B 1 101 ? -11.931 -34.583 -16.067 1.00 50.88 175 SER B N 1
ATOM 1640 C CA . SER B 1 101 ? -11.119 -34.467 -17.299 1.00 50.40 175 SER B CA 1
ATOM 1641 C C . SER B 1 101 ? -11.833 -34.018 -18.555 1.00 57.82 175 SER B C 1
ATOM 1642 O O . SER B 1 101 ? -11.153 -33.627 -19.510 1.00 59.59 175 SER B O 1
ATOM 1645 N N . ASP B 1 102 ? -13.164 -34.122 -18.585 1.00 63.20 176 ASP B N 1
ATOM 1646 C CA . ASP B 1 102 ? -13.974 -33.569 -19.681 1.00 76.78 176 ASP B CA 1
ATOM 1647 C C . ASP B 1 102 ? -15.130 -32.684 -19.169 1.00 75.90 176 ASP B C 1
ATOM 1648 O O . ASP B 1 102 ? -16.168 -32.535 -19.819 1.00 83.12 176 ASP B O 1
ATOM 1653 N N . ALA B 1 103 ? -14.966 -32.116 -17.984 1.00 68.44 177 ALA B N 1
ATOM 1654 C CA . ALA B 1 103 ? -15.514 -30.787 -17.714 1.00 62.84 177 ALA B CA 1
ATOM 1655 C C . ALA B 1 103 ? -14.423 -29.810 -18.178 1.00 58.43 177 ALA B C 1
ATOM 1656 O O . ALA B 1 103 ? -14.718 -28.806 -18.821 1.00 59.63 177 ALA B O 1
ATOM 1658 N N . LEU B 1 104 ? -13.161 -30.163 -17.919 1.00 54.81 178 LEU B N 1
ATOM 1659 C CA . LEU B 1 104 ? -12.028 -29.352 -18.278 1.00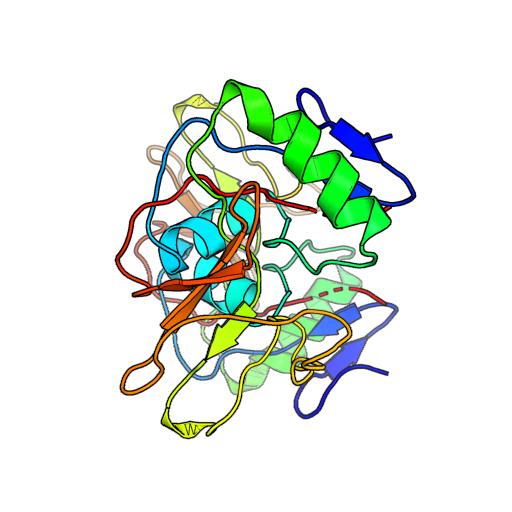 56.78 178 LEU B CA 1
ATOM 1660 C C . LEU B 1 104 ? -10.821 -30.240 -18.524 1.00 57.72 178 LEU B C 1
ATOM 1661 O O . LEU B 1 104 ? -10.428 -31.017 -17.641 1.00 61.76 178 LEU B O 1
ATOM 1666 N N . ASN B 1 105 ? -10.208 -30.108 -19.695 1.00 55.34 179 ASN B N 1
ATOM 1667 C CA . ASN B 1 105 ? -9.153 -31.025 -20.118 1.00 62.14 179 ASN B CA 1
ATOM 1668 C C . ASN B 1 105 ? -7.770 -30.383 -19.992 1.00 60.27 179 ASN B C 1
ATOM 1669 O O . ASN B 1 105 ? -7.420 -29.464 -20.718 1.00 61.34 179 ASN B O 1
ATOM 1674 N N . ILE B 1 106 ? -6.966 -30.893 -19.076 1.00 67.41 180 ILE B N 1
ATOM 1675 C CA . ILE B 1 106 ? -5.636 -30.345 -18.880 1.00 73.33 180 ILE B CA 1
ATOM 1676 C C . ILE B 1 106 ? -4.656 -31.061 -19.798 1.00 71.15 180 ILE B C 1
ATOM 1677 O O . ILE B 1 106 ? -4.741 -32.271 -19.965 1.00 74.96 180 ILE B O 1
ATOM 1682 N N . THR B 1 107 ? -3.726 -30.304 -20.367 1.00 67.70 181 THR B N 1
ATOM 1683 C CA . THR B 1 107 ? -2.785 -30.803 -21.360 1.00 70.41 181 THR B CA 1
ATOM 1684 C C . THR B 1 107 ? -1.329 -30.548 -20.893 1.00 72.64 181 THR B C 1
ATOM 1685 O O . THR B 1 107 ? -0.986 -29.427 -20.494 1.00 83.83 181 THR B O 1
ATOM 1689 N N . GLY B 1 108 ? -0.487 -31.579 -20.937 1.00 60.59 182 GLY B N 1
ATOM 1690 C CA . GLY B 1 108 ? 0.930 -31.460 -20.584 1.00 60.19 182 GLY B CA 1
ATOM 1691 C C . GLY B 1 108 ? 1.333 -32.551 -19.627 1.00 62.94 182 GLY B C 1
ATOM 1692 O O . GLY B 1 108 ? 0.481 -33.263 -19.122 1.00 65.30 182 GLY B O 1
ATOM 1693 N N . ASP B 1 109 ? 2.628 -32.653 -19.338 1.00 65.68 183 ASP B N 1
ATOM 1694 C CA . ASP B 1 109 ? 3.175 -33.776 -18.561 1.00 72.53 183 ASP B CA 1
ATOM 1695 C C . ASP B 1 109 ? 2.880 -33.700 -17.063 1.00 75.04 183 ASP B C 1
ATOM 1696 O O . ASP B 1 109 ? 2.437 -32.654 -16.577 1.00 79.89 183 ASP B O 1
ATOM 1701 N N . THR B 1 110 ? 3.123 -34.809 -16.346 1.00 65.94 184 THR B N 1
ATOM 1702 C CA . THR B 1 110 ? 2.956 -34.875 -14.891 1.00 69.14 184 THR B CA 1
ATOM 1703 C C . THR B 1 110 ? 3.953 -35.815 -14.184 1.00 72.79 184 THR B C 1
ATOM 1704 O O . THR B 1 110 ? 3.584 -36.556 -13.269 1.00 71.66 184 THR B O 1
ATOM 1708 N N . GLU B 1 111 ? 5.227 -35.754 -14.562 1.00 77.99 185 GLU B N 1
ATOM 1709 C CA . GLU B 1 111 ? 6.266 -36.498 -13.830 1.00 76.60 185 GLU B CA 1
ATOM 1710 C C . GLU B 1 111 ? 6.721 -35.766 -12.556 1.00 76.52 185 GLU B C 1
ATOM 1711 O O . GLU B 1 111 ? 7.476 -36.343 -11.750 1.00 68.23 185 GLU B O 1
ATOM 1717 N N . LYS B 1 112 ? 6.316 -34.496 -12.408 1.00 70.41 186 LYS B N 1
ATOM 1718 C CA . LYS B 1 112 ? 6.483 -33.742 -11.164 1.00 65.61 186 LYS B CA 1
ATOM 1719 C C . LYS B 1 112 ? 5.157 -33.036 -10.745 1.00 60.50 186 LYS B C 1
ATOM 1720 O O . LYS B 1 112 ? 4.198 -32.925 -11.525 1.00 48.30 186 LYS B O 1
ATOM 1726 N N . ASP B 1 113 ? 5.130 -32.572 -9.499 1.00 57.08 187 ASP B N 1
ATOM 1727 C CA . ASP B 1 113 ? 4.116 -31.617 -9.032 1.00 50.50 187 ASP B CA 1
ATOM 1728 C C . ASP B 1 113 ? 3.972 -30.538 -10.066 1.00 50.50 187 ASP B C 1
ATOM 1729 O O . ASP B 1 113 ? 4.967 -29.992 -10.537 1.00 54.14 187 ASP B O 1
ATOM 1734 N N . SER B 1 114 ? 2.750 -30.241 -10.444 1.00 44.65 188 SER B N 1
ATOM 1735 C CA . SER B 1 114 ? 2.516 -29.263 -11.461 1.00 45.19 188 SER B CA 1
ATOM 1736 C C . SER B 1 114 ? 1.371 -28.399 -11.007 1.00 43.95 188 SER B C 1
ATOM 1737 O O . SER B 1 114 ? 0.736 -28.733 -10.014 1.00 40.65 188 SER B O 1
ATOM 1740 N N . CYS B 1 115 ? 1.096 -27.326 -11.758 1.00 34.89 189 CYS B N 1
ATOM 1741 C CA . CYS B 1 115 ? 0.081 -26.394 -11.414 1.00 37.56 189 CYS B CA 1
ATOM 1742 C C . CYS B 1 115 ? -0.536 -25.973 -12.687 1.00 35.06 189 CYS B C 1
ATOM 1743 O O . CYS B 1 115 ? 0.151 -25.899 -13.694 1.00 43.83 189 CYS B O 1
ATOM 1746 N N . ALA B 1 116 ? -1.810 -25.679 -12.686 1.00 35.66 190 ALA B N 1
ATOM 1747 C CA . ALA B 1 116 ? -2.473 -25.416 -13.919 1.00 38.72 190 ALA B CA 1
ATOM 1748 C C . ALA B 1 116 ? -2.580 -23.928 -14.206 1.00 46.25 190 ALA B C 1
ATOM 1749 O O . ALA B 1 116 ? -2.817 -23.143 -13.289 1.00 39.15 190 ALA B O 1
ATOM 1751 N N . SER B 1 117 ? -2.433 -23.568 -15.483 1.00 49.31 191 SER B N 1
ATOM 1752 C CA . SER B 1 117 ? -2.759 -22.238 -16.009 1.00 51.35 191 SER B CA 1
ATOM 1753 C C . SER B 1 117 ? -3.679 -22.383 -17.192 1.00 53.44 191 SER B C 1
ATOM 1754 O O . SER B 1 117 ? -3.801 -23.477 -17.763 1.00 59.89 191 SER B O 1
ATOM 1757 N N . VAL B 1 118 ? -4.299 -21.270 -17.550 1.00 45.90 192 VAL B N 1
ATOM 1758 C CA . VAL B 1 118 ? -5.296 -21.183 -18.578 1.00 51.46 192 VAL B CA 1
ATOM 1759 C C . VAL B 1 118 ? -4.799 -20.195 -19.651 1.00 58.72 192 VAL B C 1
ATOM 1760 O O . VAL B 1 118 ? -4.762 -18.977 -19.411 1.00 51.39 192 VAL B O 1
ATOM 1764 N N . SER B 1 119 ? -4.399 -20.731 -20.808 1.00 62.04 193 SER B N 1
ATOM 1765 C CA . SER B 1 119 ? -4.059 -19.910 -21.985 1.00 63.59 193 SER B CA 1
ATOM 1766 C C . SER B 1 119 ? -5.316 -19.640 -22.790 1.00 60.37 193 SER B C 1
ATOM 1767 O O . SER B 1 119 ? -6.422 -20.097 -22.458 1.00 57.98 193 SER B O 1
ATOM 1770 N N . GLN B 1 120 ? -5.151 -18.849 -23.832 1.00 68.04 194 GLN B N 1
ATOM 1771 C CA . GLN B 1 120 ? -6.256 -18.478 -24.706 1.00 65.97 194 GLN B CA 1
ATOM 1772 C C . GLN B 1 120 ? -6.932 -19.721 -25.322 1.00 68.38 194 GLN B C 1
ATOM 1773 O O . GLN B 1 120 ? -8.156 -19.785 -25.388 1.00 57.48 194 GLN B O 1
ATOM 1779 N N . ASP B 1 121 ? -6.132 -20.720 -25.697 1.00 73.21 195 ASP B N 1
ATOM 1780 C CA . ASP B 1 121 ? -6.645 -21.931 -26.362 1.00 85.23 195 ASP B CA 1
ATOM 1781 C C . ASP B 1 121 ? -6.672 -23.221 -25.523 1.00 87.33 195 ASP B C 1
ATOM 1782 O O . ASP B 1 121 ? -7.431 -24.124 -25.882 1.00 89.47 195 ASP B O 1
ATOM 1787 N N . LYS B 1 122 ? -5.886 -23.310 -24.432 1.00 78.49 196 LYS B N 1
ATOM 1788 C CA . LYS B 1 122 ? -5.691 -24.575 -23.673 1.00 70.32 196 LYS B CA 1
ATOM 1789 C C . LYS B 1 122 ? -5.893 -24.463 -22.141 1.00 68.54 196 LYS B C 1
ATOM 1790 O O . LYS B 1 122 ? -6.394 -23.466 -21.639 1.00 59.86 196 LYS B O 1
ATOM 1796 N N . VAL B 1 123 ? -5.571 -25.538 -21.418 1.00 60.82 197 VAL B N 1
ATOM 1797 C CA . VAL B 1 123 ? -5.323 -25.494 -19.976 1.00 55.40 197 VAL B CA 1
ATOM 1798 C C . VAL B 1 123 ? -4.047 -26.282 -19.826 1.00 59.49 197 VAL B C 1
ATOM 1799 O O . VAL B 1 123 ? -3.959 -27.379 -20.369 1.00 65.31 197 VAL B O 1
ATOM 1803 N N . LEU B 1 124 ? -3.056 -25.729 -19.114 1.00 54.92 198 LEU B N 1
ATOM 1804 C CA . LEU B 1 124 ? -1.710 -26.262 -19.139 1.00 49.48 198 LEU B CA 1
ATOM 1805 C C . LEU B 1 124 ? -1.211 -26.717 -17.817 1.00 50.38 198 LEU B C 1
ATOM 1806 O O . LEU B 1 124 ? -1.311 -25.998 -16.844 1.00 54.33 198 LEU B O 1
ATOM 1811 N N . SER B 1 125 ? -0.650 -27.913 -17.790 1.00 45.17 199 SER B N 1
ATOM 1812 C CA . SER B 1 125 ? 0.149 -28.334 -16.711 1.00 49.69 199 SER B CA 1
ATOM 1813 C C . SER B 1 125 ? 1.434 -27.537 -16.892 1.00 57.09 199 SER B C 1
ATOM 1814 O O . SER B 1 125 ? 1.927 -27.471 -18.010 1.00 58.14 199 SER B O 1
ATOM 1817 N N . GLU B 1 126 ? 1.887 -26.844 -15.833 1.00 52.40 200 GLU B N 1
ATOM 1818 C CA . GLU B 1 126 ? 3.190 -26.147 -15.805 1.00 51.24 200 GLU B CA 1
ATOM 1819 C C . GLU B 1 126 ? 3.911 -26.409 -14.495 1.00 48.74 200 GLU B C 1
ATOM 1820 O O . GLU B 1 126 ? 3.327 -26.824 -13.502 1.00 46.58 200 GLU B O 1
ATOM 1826 N N . SER B 1 127 ? 5.206 -26.183 -14.487 1.00 42.66 201 SER B N 1
ATOM 1827 C CA . SER B 1 127 ? 5.947 -26.136 -13.231 1.00 44.58 201 SER B CA 1
ATOM 1828 C C . SER B 1 127 ? 5.273 -25.055 -12.351 1.00 41.92 201 SER B C 1
ATOM 1829 O O . SER B 1 127 ? 4.876 -24.010 -12.854 1.00 41.49 201 SER B O 1
ATOM 1832 N N . CYS B 1 128 ? 5.168 -25.333 -11.072 1.00 42.34 202 CYS B N 1
ATOM 1833 C CA . CYS B 1 128 ? 4.529 -24.417 -10.117 1.00 45.50 202 CYS B CA 1
ATOM 1834 C C . CYS B 1 128 ? 5.461 -23.204 -9.858 1.00 47.58 202 CYS B C 1
ATOM 1835 O O . CYS B 1 128 ? 5.012 -22.172 -9.330 1.00 43.33 202 CYS B O 1
ATOM 1838 N N . ASP B 1 129 ? 6.740 -23.345 -10.242 1.00 47.39 203 ASP B N 1
ATOM 1839 C CA . ASP B 1 129 ? 7.715 -22.255 -10.193 1.00 52.17 203 ASP B CA 1
ATOM 1840 C C . ASP B 1 129 ? 7.768 -21.335 -11.419 1.00 52.31 203 ASP B C 1
ATOM 1841 O O . ASP B 1 129 ? 8.555 -20.412 -11.442 1.00 53.95 203 ASP B O 1
ATOM 1846 N N . SER B 1 130 ? 6.948 -21.565 -12.432 1.00 51.14 204 SER B N 1
ATOM 1847 C CA . SER B 1 130 ? 6.771 -20.583 -13.507 1.00 50.49 204 SER B CA 1
ATOM 1848 C C . SER B 1 130 ? 6.082 -19.335 -12.992 1.00 53.10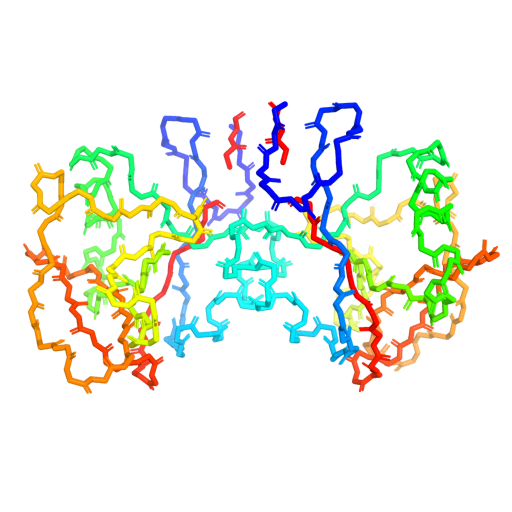 204 SER B C 1
ATOM 1849 O O . SER B 1 130 ? 5.435 -19.364 -11.941 1.00 41.57 204 SER B O 1
ATOM 1852 N N . ASP B 1 131 ? 6.183 -18.256 -13.763 1.00 46.78 205 ASP B N 1
ATOM 1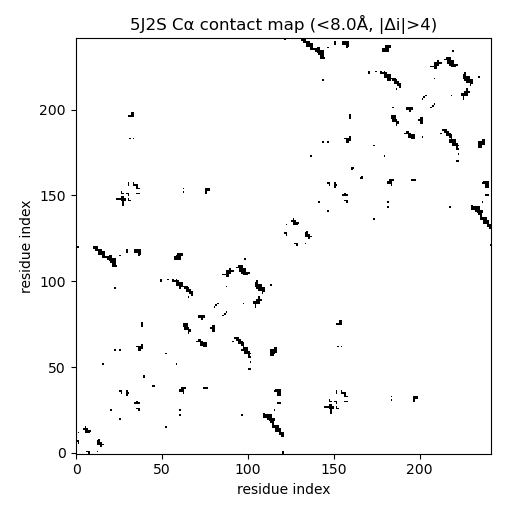853 C CA . ASP B 1 131 ? 5.582 -17.018 -13.388 1.00 55.47 205 ASP B CA 1
ATOM 1854 C C . ASP B 1 131 ? 4.437 -16.849 -14.309 1.00 51.12 205 ASP B C 1
ATOM 1855 O O . ASP B 1 131 ? 4.622 -16.876 -15.508 1.00 49.96 205 ASP B O 1
ATOM 1860 N N . ASN B 1 132 ? 3.245 -16.645 -13.767 1.00 44.45 206 ASN B N 1
ATOM 1861 C CA . ASN B 1 132 ? 2.152 -16.260 -14.588 1.00 43.61 206 ASN B CA 1
ATOM 1862 C C . ASN B 1 132 ? 1.391 -15.207 -13.886 1.00 38.69 206 ASN B C 1
ATOM 1863 O O . ASN B 1 132 ? 1.426 -15.106 -12.699 1.00 40.05 206 ASN B O 1
ATOM 1868 N N . ILE B 1 133 ? 0.717 -14.415 -14.682 1.00 33.77 207 ILE B N 1
ATOM 1869 C CA . ILE B 1 133 ? -0.428 -13.654 -14.359 1.00 40.66 207 ILE B CA 1
ATOM 1870 C C . ILE B 1 133 ? -1.398 -14.561 -13.532 1.00 38.75 207 ILE B C 1
ATOM 1871 O O . ILE B 1 133 ? -1.366 -15.785 -13.672 1.00 40.60 207 ILE B O 1
ATOM 1876 N N . TRP B 1 134 ? -2.182 -13.968 -12.651 1.00 36.32 208 TRP B N 1
ATOM 1877 C CA . TRP B 1 134 ? -3.196 -14.722 -11.892 1.00 39.09 208 TRP B CA 1
ATOM 1878 C C . TRP B 1 134 ? -4.433 -13.904 -11.820 1.00 36.82 208 TRP B C 1
ATOM 1879 O O . TRP B 1 134 ? -4.389 -12.699 -12.095 1.00 38.70 208 TRP B O 1
ATOM 1890 N N . ILE B 1 135 ? -5.554 -14.566 -11.489 1.00 32.84 209 ILE B N 1
ATOM 1891 C CA . ILE B 1 135 ? -6.836 -13.935 -11.281 1.00 31.77 209 ILE B CA 1
ATOM 1892 C C . ILE B 1 135 ? -7.331 -14.419 -9.907 1.00 32.25 209 ILE B C 1
ATOM 1893 O O . ILE B 1 135 ? -7.174 -15.576 -9.596 1.00 39.45 209 ILE B O 1
ATOM 1898 N N . CYS B 1 136 ? -7.859 -13.523 -9.107 1.00 31.81 210 CYS B N 1
ATOM 1899 C CA . CYS B 1 136 ? -8.462 -13.794 -7.819 1.00 34.76 210 CYS B CA 1
ATOM 1900 C C . CYS B 1 136 ? -9.985 -13.700 -7.976 1.00 39.50 210 CYS B C 1
ATOM 1901 O O . CYS B 1 136 ? -10.487 -12.860 -8.749 1.00 36.24 210 CYS B O 1
ATOM 1904 N N . GLN B 1 137 ? -10.706 -14.540 -7.234 1.00 34.26 211 GLN B N 1
ATOM 1905 C CA . GLN B 1 137 ? -12.149 -14.507 -7.185 1.00 31.91 211 GLN B CA 1
ATOM 1906 C C . GLN B 1 137 ? -12.686 -14.341 -5.786 1.00 36.35 211 GLN B C 1
ATOM 1907 O O . GLN B 1 137 ? -12.112 -14.835 -4.800 1.00 38.66 211 GLN B O 1
ATOM 1926 N N . GLU B 1 139 ? -16.749 -14.542 -4.116 1.00 52.82 213 GLU B N 1
ATOM 1927 C CA . GLU B 1 139 ? -18.141 -14.942 -4.380 1.00 62.51 213 GLU B CA 1
ATOM 1928 C C . GLU B 1 139 ? -19.160 -14.063 -3.621 1.00 70.26 213 GLU B C 1
ATOM 1929 O O . GLU B 1 139 ? -19.060 -13.885 -2.400 1.00 67.72 213 GLU B O 1
ATOM 1935 N N . LEU B 1 140 ? -20.147 -13.543 -4.352 1.00 77.93 214 LEU B N 1
ATOM 1936 C CA . LEU B 1 140 ? -21.362 -12.990 -3.761 1.00 82.37 214 LEU B CA 1
ATOM 1937 C C . LEU B 1 140 ? -22.395 -14.122 -3.659 1.00 87.88 214 LEU B C 1
ATOM 1938 O O . LEU B 1 140 ? -23.259 -14.129 -2.777 1.00 94.46 214 LEU B O 1
#

Solvent-accessible surface area: 13105 Å² total; per-residue (Å²): 219,34,77,188,108,47,81,70,24,94,104,4,12,0,39,21,7,171,86,56,51,47,26,132,13,0,10,6,38,0,2,31,80,30,5,19,1,0,37,29,110,50,93,77,1,0,148,58,0,34,103,47,2,146,238,67,77,61,11,0,0,0,0,0,21,32,59,82,99,56,143,97,28,68,31,7,84,44,59,72,17,95,69,140,66,13,91,28,48,52,107,52,135,160,76,8,0,0,0,0,21,92,112,104,6,47,17,42,68,32,114,36,89,11,14,13,0,0,15,142,106,223,35,76,187,109,45,79,69,25,97,103,7,12,0,38,19,6,174,88,56,50,47,27,132,13,0,10,5,37,0,2,32,79,30,4,20,1,0,39,28,111,50,91,78,2,1,144,61,0,38,104,48,2,144,239,65,77,59,12,0,0,0,0,0,21,31,60,85,97,56,140,95,29,64,30,7,85,45,61,74,18,92,72,138,66,14,95,31,49,53,104,51,132,158,76,8,1,0,0,1,20,94,112,105,6,48,17,41,68,31,113,37,90,12,14,14,0,0,15,148,106

Organism: Rattus norvegicus (NCBI:txid10116)

Secondary structure (DSSP, 8-state):
---TT-EEETTEEEEE-SS-B-HHHHHHHHHHTT--B-----HHHHHHHHHHTTTT-S-EEEEEEEEGGGTEEEETTSPBP-TTTS--BS--SS-EEEEE-SS--EEE-TTS-B-BEE---/---TT-EEETTEEEEE-SS-B-HHHHHHHHHHTT--B-----HHHHHHHHHHTTTT-S-EEEEEEEETTTTEEEETTSPBP-TTTS--BS--SS-EEEEE-SS--EEE-TTS-BEEEE---

Foldseek 3Di:
DDDDQWDDDDFKTKHWDPWWFFLVVVQVVLVVVVWGFDDDDAVVVLQVVLVVCVVVQWWAFGQWWDAVVVVFIDGVVGDTDDCVSFNEDDDPPHIFGWTGGSPHIYTHRSGDITITMTMGD/DDDDQWDDDDFKTKHWDPWWFFLVVVQVVLVVVVWGFDDDDAVVVLQVVLVVCVVVQWWAFGQWWDAVVVVFIAGVVGDGDDCVSFNEDDDPPHIFGWTGGSPHIYTHHSGDITITMTMGD

Radius of gyration: 18.36 Å; Cα contacts (8 Å, |Δi|>4): 503; chains: 2; bounding box: 30×44×53 Å